Protein AF-0000000086674803 (afdb_homodimer)

Sequence (276 aa):
MQPSTVTDLVDVLEHAIRLLRRLSTAGGLSHTASSTLSRLIREGPMRITELANAEAASQPGMTQLVSRMEREGWVARAASPDDRRGVVVTVTDTGADLMRRRRTERTDSLRAMFDGLDPADRAAITAALPALARLVTAMQPSTVTDLVDVLEHAIRLLRRLSTAGGLSHTASSTLSRLIREGPMRITELANAEAASQPGMTQLVSRMEREGWVARAASPDDRRGVVVTVTDTGADLMRRRRTERTDSLRAMFDGLDPADRAAITAALPALARLVTA

Structure (mmCIF, N/CA/C/O backbone):
data_AF-0000000086674803-model_v1
#
loop_
_entity.id
_entity.type
_entity.pdbx_description
1 polymer 'MarR family transcriptional regulator'
#
loop_
_atom_site.group_PDB
_atom_site.id
_atom_site.type_symbol
_atom_site.label_atom_id
_atom_site.label_alt_id
_atom_site.label_comp_id
_atom_site.label_asym_id
_atom_site.label_entity_id
_atom_site.label_seq_id
_atom_site.pdbx_PDB_ins_code
_atom_site.Cartn_x
_atom_site.Cartn_y
_atom_site.Cartn_z
_atom_site.occupancy
_atom_site.B_iso_or_equiv
_atom_site.auth_seq_id
_atom_site.auth_comp_id
_atom_site.auth_asym_id
_atom_site.auth_atom_id
_atom_site.pdbx_PDB_model_num
ATOM 1 N N . MET A 1 1 ? -22.547 7.699 14.195 1 39.47 1 MET A N 1
ATOM 2 C CA . MET A 1 1 ? -21.344 7.711 15.023 1 39.47 1 MET A CA 1
ATOM 3 C C . MET A 1 1 ? -20.281 8.625 14.422 1 39.47 1 MET A C 1
ATOM 5 O O . MET A 1 1 ? -20.078 8.633 13.211 1 39.47 1 MET A O 1
ATOM 9 N N . GLN A 1 2 ? -20.078 9.727 14.867 1 49 2 GLN A N 1
ATOM 10 C CA . GLN A 1 2 ? -19.219 10.797 14.375 1 49 2 GLN A CA 1
ATOM 11 C C . GLN A 1 2 ? -17.859 10.258 13.938 1 49 2 GLN A C 1
ATOM 13 O O . GLN A 1 2 ? -17.188 9.547 14.688 1 49 2 GLN A O 1
ATOM 18 N N . PRO A 1 3 ? -17.703 10.062 12.594 1 61.44 3 PRO A N 1
ATOM 19 C CA . PRO A 1 3 ? -16.375 9.602 12.195 1 61.44 3 PRO A CA 1
ATOM 20 C C . PRO A 1 3 ? -15.266 10.188 13.07 1 61.44 3 PRO A C 1
ATOM 22 O O . PRO A 1 3 ? -15.359 11.328 13.516 1 61.44 3 PRO A O 1
ATOM 25 N N . SER A 1 4 ? -14.5 9.242 13.82 1 84.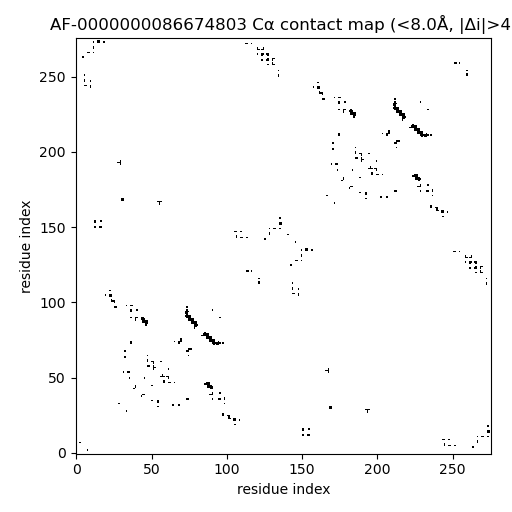88 4 SER A N 1
ATOM 26 C CA . SER A 1 4 ? -13.359 9.641 14.633 1 84.88 4 SER A CA 1
ATOM 27 C C . SER A 1 4 ? -12.172 10.039 13.766 1 84.88 4 SER A C 1
ATOM 29 O O . SER A 1 4 ? -12.133 9.727 12.578 1 84.88 4 SER A O 1
ATOM 31 N N . THR A 1 5 ? -11.5 11.023 14.195 1 92.88 5 THR A N 1
ATOM 32 C CA . THR A 1 5 ? -10.25 11.461 13.586 1 92.88 5 THR A CA 1
ATOM 33 C C . THR A 1 5 ? -9.445 10.258 13.086 1 92.88 5 THR A C 1
ATOM 35 O O . THR A 1 5 ? -8.93 10.273 11.969 1 92.88 5 THR A O 1
ATOM 38 N N . VAL A 1 6 ? -9.625 9.219 13.828 1 95.75 6 VAL A N 1
ATOM 39 C CA . VAL A 1 6 ? -8.82 8.047 13.492 1 95.75 6 VAL A CA 1
ATOM 40 C C . VAL A 1 6 ? -9.445 7.312 12.312 1 95.75 6 VAL A C 1
ATOM 42 O O . VAL A 1 6 ? -8.742 6.828 11.422 1 95.75 6 VAL A O 1
ATOM 45 N N . THR A 1 7 ? -10.773 7.258 12.266 1 95.12 7 THR A N 1
ATOM 46 C CA . THR A 1 7 ? -11.438 6.637 11.125 1 95.12 7 THR A CA 1
ATOM 47 C C . THR A 1 7 ? -11.141 7.402 9.836 1 95.12 7 THR A C 1
ATOM 49 O O . THR A 1 7 ? -10.914 6.801 8.789 1 95.12 7 THR A O 1
ATOM 52 N N . ASP A 1 8 ? -11.125 8.68 9.922 1 95.19 8 ASP A N 1
ATOM 53 C CA . ASP A 1 8 ? -10.781 9.508 8.773 1 95.19 8 ASP A CA 1
ATOM 54 C C . ASP A 1 8 ? -9.336 9.266 8.336 1 95.19 8 ASP A C 1
ATOM 56 O O . ASP A 1 8 ? -9.039 9.242 7.141 1 95.19 8 ASP A O 1
ATOM 60 N N . LEU A 1 9 ? -8.469 9.156 9.305 1 95.94 9 LEU A N 1
ATOM 61 C CA . LEU A 1 9 ? -7.062 8.898 9.031 1 95.94 9 LEU A CA 1
ATOM 62 C C . LEU A 1 9 ? -6.891 7.57 8.297 1 95.94 9 LEU A C 1
ATOM 64 O O . LEU A 1 9 ? -6.164 7.492 7.305 1 95.94 9 LEU A O 1
ATOM 68 N N . VAL A 1 10 ? -7.605 6.562 8.766 1 95 10 VAL A N 1
ATOM 69 C CA . VAL A 1 10 ? -7.547 5.258 8.117 1 95 10 VAL A CA 1
ATOM 70 C C . VAL A 1 10 ? -8.047 5.371 6.676 1 95 10 VAL A C 1
ATOM 72 O O . VAL A 1 10 ? -7.434 4.824 5.758 1 95 10 VAL A O 1
ATOM 75 N N . ASP A 1 11 ? -9.102 6.102 6.477 1 93.94 11 ASP A N 1
ATOM 76 C CA . ASP A 1 11 ? -9.648 6.309 5.141 1 93.94 11 ASP A CA 1
ATOM 77 C C . ASP A 1 11 ? -8.625 6.973 4.223 1 93.94 11 ASP A C 1
ATOM 79 O O . ASP A 1 11 ? -8.406 6.52 3.098 1 93.94 11 ASP A O 1
ATOM 83 N N . VAL A 1 12 ? -7.988 8 4.641 1 95.5 12 VAL A N 1
ATOM 84 C CA . VAL A 1 12 ? -7.008 8.75 3.865 1 95.5 12 VAL A CA 1
ATOM 85 C C . VAL A 1 12 ? -5.816 7.855 3.529 1 95.5 12 VAL A C 1
ATOM 87 O O . VAL A 1 12 ? -5.344 7.844 2.391 1 95.5 12 VAL A O 1
ATOM 90 N N . LEU A 1 13 ? -5.383 7.113 4.539 1 94.25 13 LEU A N 1
ATOM 91 C CA . LEU A 1 13 ? -4.219 6.254 4.328 1 94.25 13 LEU A CA 1
ATOM 92 C C . LEU A 1 13 ? -4.539 5.148 3.328 1 94.25 13 LEU A C 1
ATOM 94 O O . LEU A 1 13 ? -3.711 4.82 2.473 1 94.25 13 LEU A O 1
ATOM 98 N N . GLU A 1 14 ? -5.691 4.59 3.377 1 91.38 14 GLU A N 1
ATOM 99 C CA . GLU A 1 14 ? -6.078 3.547 2.436 1 91.38 14 GLU A CA 1
ATOM 100 C C . GLU A 1 14 ? -6.211 4.102 1.02 1 91.38 14 GLU A C 1
ATOM 102 O O . GLU A 1 14 ? -5.812 3.447 0.052 1 91.38 14 GLU A O 1
ATOM 107 N N . HIS A 1 15 ? -6.777 5.27 0.848 1 92.44 15 HIS A N 1
ATOM 108 C CA . HIS A 1 15 ? -6.836 5.926 -0.453 1 92.44 15 HIS A CA 1
ATOM 109 C C . HIS A 1 15 ? -5.441 6.254 -0.97 1 92.44 15 HIS A C 1
ATOM 111 O O . HIS A 1 15 ? -5.172 6.125 -2.166 1 92.44 15 HIS A O 1
ATOM 117 N N . ALA A 1 16 ? -4.547 6.703 -0.071 1 93.31 16 ALA A N 1
ATOM 118 C CA . ALA A 1 16 ? -3.18 7.043 -0.454 1 93.31 16 ALA A CA 1
ATOM 119 C C . ALA A 1 16 ? -2.439 5.816 -0.979 1 93.31 16 ALA A C 1
ATOM 121 O O . ALA A 1 16 ? -1.67 5.91 -1.938 1 93.31 16 ALA A O 1
ATOM 122 N N . ILE A 1 17 ? -2.662 4.66 -0.36 1 87.62 17 ILE A N 1
ATOM 123 C CA . ILE A 1 17 ? -2.061 3.404 -0.797 1 87.62 17 ILE A CA 1
ATOM 124 C C . ILE A 1 17 ? -2.48 3.104 -2.232 1 87.62 17 ILE A C 1
ATOM 126 O O . ILE A 1 17 ? -1.64 2.793 -3.08 1 87.62 17 ILE A O 1
ATOM 130 N N . ARG A 1 18 ? -3.691 3.223 -2.531 1 86.94 18 ARG A N 1
ATOM 131 C CA . ARG A 1 18 ? -4.207 2.982 -3.875 1 86.94 18 ARG A CA 1
ATOM 132 C C . ARG A 1 18 ? -3.639 3.99 -4.867 1 86.94 18 ARG A C 1
ATOM 134 O O . ARG A 1 18 ? -3.283 3.629 -5.992 1 86.94 18 ARG A O 1
ATOM 141 N N . LEU A 1 19 ? -3.602 5.191 -4.477 1 90.19 19 LEU A N 1
ATOM 142 C CA . LEU A 1 19 ? -3.076 6.254 -5.328 1 90.19 19 LEU A CA 1
ATOM 143 C C . LEU A 1 19 ? -1.621 5.984 -5.695 1 90.19 19 LEU A C 1
ATOM 145 O O . LEU A 1 19 ? -1.254 6.039 -6.871 1 90.19 19 LEU A O 1
ATOM 149 N N . LEU A 1 20 ? -0.771 5.707 -4.691 1 89.69 20 LEU A N 1
ATOM 150 C CA . LEU A 1 20 ? 0.651 5.5 -4.941 1 89.69 20 LEU A CA 1
ATOM 151 C C . LEU A 1 20 ? 0.871 4.305 -5.867 1 89.69 20 LEU A C 1
ATOM 153 O O . LEU A 1 20 ? 1.793 4.312 -6.684 1 89.69 20 LEU A O 1
ATOM 157 N N . ARG A 1 21 ? 0.072 3.354 -5.711 1 84.12 21 ARG A N 1
ATOM 158 C CA . ARG A 1 21 ? 0.162 2.191 -6.59 1 84.12 21 ARG A CA 1
ATOM 159 C C . ARG A 1 21 ? -0.135 2.574 -8.031 1 84.12 21 ARG A C 1
ATOM 161 O O . ARG A 1 21 ? 0.479 2.043 -8.961 1 84.12 21 ARG A O 1
ATOM 168 N N . ARG A 1 22 ? -1.042 3.426 -8.234 1 85.38 22 ARG A N 1
ATOM 169 C CA . ARG A 1 22 ? -1.434 3.857 -9.57 1 85.38 22 ARG A CA 1
ATOM 170 C C . ARG A 1 22 ? -0.387 4.789 -10.18 1 85.38 22 ARG A C 1
ATOM 172 O O . ARG A 1 22 ? -0.224 4.84 -11.398 1 85.38 22 ARG A O 1
ATOM 179 N N . LEU A 1 23 ? 0.261 5.531 -9.375 1 89.19 23 LEU A N 1
ATOM 180 C CA . LEU A 1 23 ? 1.165 6.57 -9.852 1 89.19 23 LEU A CA 1
ATOM 181 C C . LEU A 1 23 ? 2.48 5.969 -10.336 1 89.19 23 LEU A C 1
ATOM 183 O O . LEU A 1 23 ? 3.236 6.617 -11.062 1 89.19 23 LEU A O 1
ATOM 187 N N . SER A 1 24 ? 2.805 4.812 -9.891 1 83.5 24 SER A N 1
ATOM 188 C CA . SER A 1 24 ? 4.078 4.219 -10.289 1 83.5 24 SER A CA 1
ATOM 189 C C . SER A 1 24 ? 3.865 2.947 -11.102 1 83.5 24 SER A C 1
ATOM 191 O O . SER A 1 24 ? 3.418 1.931 -10.57 1 83.5 24 SER A O 1
ATOM 193 N N . THR A 1 25 ? 4.316 3.055 -12.359 1 79.44 25 THR A N 1
ATOM 194 C CA . THR A 1 25 ? 4.059 1.948 -13.273 1 79.44 25 THR A CA 1
ATOM 195 C C . THR A 1 25 ? 5.363 1.415 -13.852 1 79.44 25 THR A C 1
ATOM 197 O O . THR A 1 25 ? 5.363 0.432 -14.602 1 79.44 25 THR A O 1
ATOM 200 N N . ALA A 1 26 ? 6.355 2.088 -13.5 1 80.62 26 ALA A N 1
ATOM 201 C CA . ALA A 1 26 ? 7.637 1.687 -14.07 1 80.62 26 ALA A CA 1
ATOM 202 C C . ALA A 1 26 ? 7.934 0.22 -13.773 1 80.62 26 ALA A C 1
ATOM 204 O O . ALA A 1 26 ? 7.773 -0.235 -12.641 1 80.62 26 ALA A O 1
ATOM 205 N N . GLY A 1 27 ? 8.344 -0.504 -14.805 1 79.38 27 GLY A N 1
ATOM 206 C CA . GLY A 1 27 ? 8.75 -1.897 -14.719 1 79.38 27 GLY A CA 1
ATOM 207 C C . GLY A 1 27 ? 7.578 -2.861 -14.703 1 79.38 27 GLY A C 1
ATOM 208 O O . GLY A 1 27 ? 7.762 -4.074 -14.805 1 79.38 27 GLY A O 1
ATOM 209 N N . GLY A 1 28 ? 6.43 -2.291 -14.562 1 82.19 28 GLY A N 1
ATOM 210 C CA . GLY A 1 28 ? 5.289 -3.189 -14.484 1 82.19 28 GLY A CA 1
ATOM 211 C C . GLY A 1 28 ? 5.355 -4.133 -13.305 1 82.19 28 GLY A C 1
ATOM 212 O O . GLY A 1 28 ? 4.969 -5.297 -13.406 1 82.19 28 GLY A O 1
ATOM 213 N N . LEU A 1 29 ? 5.871 -3.672 -12.188 1 86.12 29 LEU A N 1
ATOM 214 C CA . LEU A 1 29 ? 6.113 -4.492 -11.008 1 86.12 29 LEU A CA 1
ATOM 215 C C . LEU A 1 29 ? 4.805 -4.805 -10.281 1 86.12 29 LEU A C 1
ATOM 217 O O . LEU A 1 29 ? 3.986 -3.908 -10.062 1 86.12 29 LEU A O 1
ATOM 221 N N . SER A 1 30 ? 4.617 -6.07 -10.016 1 82.06 30 SER A N 1
ATOM 222 C CA . SER A 1 30 ? 3.559 -6.414 -9.07 1 82.06 30 SER A CA 1
ATOM 223 C C . SER A 1 30 ? 3.844 -5.84 -7.688 1 82.06 30 SER A C 1
ATOM 225 O O . SER A 1 30 ? 4.961 -5.402 -7.41 1 82.06 30 SER A O 1
ATOM 227 N N . HIS A 1 31 ? 2.881 -5.863 -6.898 1 83.38 31 HIS A N 1
ATOM 228 C CA . HIS A 1 31 ? 3.039 -5.371 -5.531 1 83.38 31 HIS A CA 1
ATOM 229 C C . HIS A 1 31 ? 4.086 -6.184 -4.777 1 83.38 31 HIS A C 1
ATOM 231 O O . HIS A 1 31 ? 4.941 -5.617 -4.09 1 83.38 31 HIS A O 1
ATOM 237 N N . THR A 1 32 ? 4 -7.453 -4.969 1 85.31 32 THR A N 1
ATOM 238 C CA . THR A 1 32 ? 4.922 -8.32 -4.242 1 85.31 32 THR A CA 1
ATOM 239 C C . THR A 1 32 ? 6.355 -8.117 -4.727 1 85.31 32 THR A C 1
ATOM 241 O O . THR A 1 32 ? 7.293 -8.125 -3.928 1 85.31 32 THR A O 1
ATOM 244 N N . ALA A 1 33 ? 6.5 -8.008 -5.965 1 90.62 33 ALA A N 1
ATOM 245 C CA . ALA A 1 33 ? 7.832 -7.734 -6.5 1 90.62 33 ALA A CA 1
ATOM 246 C C . ALA A 1 33 ? 8.375 -6.406 -5.977 1 90.62 33 ALA A C 1
ATOM 248 O O . ALA A 1 33 ? 9.539 -6.316 -5.574 1 90.62 33 ALA A O 1
ATOM 249 N N . SER A 1 34 ? 7.535 -5.426 -6.039 1 91.38 34 SER A N 1
ATOM 250 C CA . SER A 1 34 ? 7.906 -4.105 -5.535 1 91.38 34 SER A CA 1
ATOM 251 C C . SER A 1 34 ? 8.297 -4.168 -4.062 1 91.38 34 SER A C 1
ATOM 253 O O . SER A 1 34 ? 9.328 -3.615 -3.664 1 91.38 34 SER A O 1
ATOM 255 N N . SER A 1 35 ? 7.492 -4.797 -3.285 1 91 35 SER A N 1
ATOM 256 C CA . SER A 1 35 ? 7.766 -4.934 -1.857 1 91 35 SER A CA 1
ATOM 257 C C . SER A 1 35 ? 9.062 -5.699 -1.612 1 91 35 SER A C 1
ATOM 259 O O . SER A 1 35 ? 9.844 -5.34 -0.729 1 91 35 SER A O 1
ATOM 261 N N . THR A 1 36 ? 9.312 -6.695 -2.336 1 93.62 36 THR A N 1
ATOM 262 C CA . THR A 1 36 ? 10.516 -7.508 -2.207 1 93.62 36 THR A CA 1
ATOM 263 C C . THR A 1 36 ? 11.758 -6.684 -2.512 1 93.62 36 THR A C 1
ATOM 265 O O . THR A 1 36 ? 12.727 -6.699 -1.743 1 93.62 36 THR A O 1
ATOM 268 N N . LEU A 1 37 ? 11.742 -5.977 -3.586 1 95.69 37 LEU A N 1
ATOM 269 C CA . LEU A 1 37 ? 12.867 -5.113 -3.943 1 95.69 37 LEU A CA 1
ATOM 270 C C . LEU A 1 37 ? 13.117 -4.074 -2.857 1 95.69 37 LEU A C 1
ATOM 272 O O . LEU A 1 37 ? 14.266 -3.844 -2.471 1 95.69 37 LEU A O 1
ATOM 276 N N . SER A 1 38 ? 12.047 -3.471 -2.494 1 94.75 38 SER A N 1
ATOM 277 C CA . SER A 1 38 ? 12.164 -2.451 -1.458 1 94.75 38 SER A CA 1
ATOM 278 C C . SER A 1 38 ? 12.812 -3.014 -0.198 1 94.75 38 SER A C 1
ATOM 280 O O . SER A 1 38 ? 13.656 -2.357 0.419 1 94.75 38 SER A O 1
ATOM 282 N N . ARG A 1 39 ? 12.453 -4.184 0.181 1 94.38 39 ARG A N 1
ATOM 283 C CA . ARG A 1 39 ? 13 -4.828 1.371 1 94.38 39 ARG A CA 1
ATOM 284 C C . ARG A 1 39 ? 14.484 -5.121 1.199 1 94.38 39 ARG A C 1
ATOM 286 O O . ARG A 1 39 ? 15.289 -4.844 2.094 1 94.38 39 ARG A O 1
ATOM 293 N N . LEU A 1 40 ? 14.82 -5.637 0.167 1 96.56 40 LEU A N 1
ATOM 294 C CA . LEU A 1 40 ? 16.219 -5.957 -0.103 1 96.56 40 LEU A CA 1
ATOM 295 C C . LEU A 1 40 ? 17.078 -4.699 -0.082 1 96.56 40 LEU A C 1
ATOM 297 O O . LEU A 1 40 ? 18.234 -4.734 0.371 1 96.56 40 LEU A O 1
ATOM 301 N N . ILE A 1 41 ? 16.547 -3.641 -0.639 1 96.25 41 ILE A N 1
ATOM 302 C CA . ILE A 1 41 ? 17.266 -2.369 -0.653 1 96.25 41 ILE A CA 1
ATOM 303 C C . ILE A 1 41 ? 17.453 -1.861 0.776 1 96.25 41 ILE A C 1
ATOM 305 O O . ILE A 1 41 ? 18.531 -1.406 1.146 1 96.25 41 ILE A O 1
ATOM 309 N N . ARG A 1 42 ? 16.484 -1.992 1.552 1 93.56 42 ARG A N 1
ATOM 310 C CA . ARG A 1 42 ? 16.484 -1.423 2.896 1 93.56 42 ARG A CA 1
ATOM 311 C C . ARG A 1 42 ? 17.219 -2.324 3.877 1 93.56 42 ARG A C 1
ATOM 313 O O . ARG A 1 42 ? 17.922 -1.839 4.762 1 93.56 42 ARG A O 1
ATOM 320 N N . GLU A 1 43 ? 17.047 -3.6 3.756 1 94.81 43 GLU A N 1
ATOM 321 C CA . GLU A 1 43 ? 17.5 -4.512 4.801 1 94.81 43 GLU A CA 1
ATOM 322 C C . GLU A 1 43 ? 18.719 -5.309 4.352 1 94.81 43 GLU A C 1
ATOM 324 O O . GLU A 1 43 ? 19.375 -5.969 5.16 1 94.81 43 GLU A O 1
ATOM 329 N N . GLY A 1 44 ? 19 -5.262 3.119 1 94.94 44 GLY A N 1
ATOM 330 C CA . GLY A 1 44 ? 20.141 -5.988 2.604 1 94.94 44 GLY A CA 1
ATOM 331 C C . GLY A 1 44 ? 19.797 -7.375 2.102 1 94.94 44 GLY A C 1
ATOM 332 O O . GLY A 1 44 ? 18.625 -7.715 1.952 1 94.94 44 GLY A O 1
ATOM 333 N N . PRO A 1 45 ? 20.844 -8.164 1.754 1 95.38 45 PRO A N 1
ATOM 334 C CA . PRO A 1 45 ? 20.625 -9.508 1.205 1 95.38 45 PRO A CA 1
ATOM 335 C C . PRO A 1 45 ? 19.844 -10.414 2.145 1 95.38 45 PRO A C 1
ATOM 337 O O . PRO A 1 45 ? 20.031 -10.359 3.363 1 95.38 45 PRO A O 1
ATOM 340 N N . MET A 1 46 ? 18.953 -11.219 1.56 1 95.81 46 MET A N 1
ATOM 341 C CA . MET A 1 46 ? 18.125 -12.125 2.338 1 95.81 46 MET A CA 1
ATOM 342 C C . MET A 1 46 ? 17.969 -13.469 1.641 1 95.81 46 MET A C 1
ATOM 344 O O . MET A 1 46 ? 18.016 -13.547 0.411 1 95.81 46 MET A O 1
ATOM 348 N N . ARG A 1 47 ? 17.719 -14.492 2.439 1 95.25 47 ARG A N 1
ATOM 349 C CA . ARG A 1 47 ? 17.375 -15.797 1.886 1 95.25 47 ARG A CA 1
ATOM 350 C C . ARG A 1 47 ? 15.945 -15.797 1.339 1 95.25 47 ARG A C 1
ATOM 352 O O . ARG A 1 47 ? 15.109 -15.016 1.787 1 95.25 47 ARG A O 1
ATOM 359 N N . ILE A 1 48 ? 15.781 -16.703 0.417 1 94.88 48 ILE A N 1
ATOM 360 C CA . ILE A 1 48 ? 14.453 -16.812 -0.185 1 94.88 48 ILE A CA 1
ATOM 361 C C . ILE A 1 48 ? 13.422 -17.109 0.896 1 94.88 48 ILE A C 1
ATOM 363 O O . ILE A 1 48 ? 12.312 -16.578 0.872 1 94.88 48 ILE A O 1
ATOM 367 N N . THR A 1 49 ? 13.773 -17.891 1.805 1 93.69 49 THR A N 1
ATOM 368 C CA . THR A 1 49 ? 12.859 -18.266 2.879 1 93.69 49 THR A CA 1
ATOM 369 C C . THR A 1 49 ? 12.5 -17.062 3.736 1 93.69 49 THR A C 1
ATOM 371 O O . THR A 1 49 ? 11.352 -16.906 4.152 1 93.69 49 THR A O 1
ATOM 374 N N . GLU A 1 50 ? 13.43 -16.219 3.992 1 94.31 50 GLU A N 1
ATOM 375 C CA . GLU A 1 50 ? 13.203 -14.992 4.742 1 94.31 50 GLU A CA 1
ATOM 376 C C . GLU A 1 50 ? 12.289 -14.039 3.975 1 94.31 50 GLU A C 1
ATOM 378 O O . GLU A 1 50 ? 11.398 -13.422 4.562 1 94.31 50 GLU A O 1
ATOM 383 N N . LEU A 1 51 ? 12.523 -13.953 2.732 1 94.25 51 LEU A N 1
ATOM 384 C CA . LEU A 1 51 ? 11.688 -13.109 1.879 1 94.25 51 LEU A CA 1
ATOM 385 C C . LEU A 1 51 ? 10.25 -13.617 1.857 1 94.25 51 LEU A C 1
ATOM 387 O O . LEU A 1 51 ? 9.312 -12.82 1.964 1 94.25 51 LEU A O 1
ATOM 391 N N . ALA A 1 52 ? 10.102 -14.898 1.707 1 92.19 52 ALA A N 1
ATOM 392 C CA . ALA A 1 52 ? 8.773 -15.5 1.68 1 92.19 52 ALA A CA 1
ATOM 393 C C . ALA A 1 52 ? 8.008 -15.195 2.965 1 92.19 52 ALA A C 1
ATOM 395 O O . ALA A 1 52 ? 6.844 -14.789 2.92 1 92.19 52 ALA A O 1
ATOM 396 N N . ASN A 1 53 ? 8.688 -15.344 4.094 1 88.81 53 ASN A N 1
ATOM 397 C CA . ASN A 1 53 ? 8.078 -15.07 5.391 1 88.81 53 ASN A CA 1
ATOM 398 C C . ASN A 1 53 ? 7.703 -13.602 5.535 1 88.81 53 ASN A C 1
ATOM 400 O O . ASN A 1 53 ? 6.594 -13.281 5.957 1 88.81 53 ASN A O 1
ATOM 404 N N . ALA A 1 54 ? 8.594 -12.734 5.141 1 86.75 54 ALA A N 1
ATOM 405 C CA . ALA A 1 54 ? 8.375 -11.297 5.266 1 86.75 54 ALA A CA 1
ATOM 406 C C . ALA A 1 54 ? 7.207 -10.836 4.398 1 86.75 54 ALA A C 1
ATOM 408 O O . ALA A 1 54 ? 6.48 -9.914 4.762 1 86.75 54 ALA A O 1
ATOM 409 N N . GLU A 1 55 ? 6.973 -11.453 3.256 1 85.5 55 GLU A N 1
ATOM 410 C CA . GLU A 1 55 ? 5.945 -11.047 2.301 1 85.5 55 GLU A CA 1
ATOM 411 C C . GLU A 1 55 ? 4.676 -11.875 2.471 1 85.5 55 GLU A C 1
ATOM 413 O O . GLU A 1 55 ? 3.736 -11.758 1.68 1 85.5 55 GLU A O 1
ATOM 418 N N . ALA A 1 56 ? 4.652 -12.781 3.422 1 81.44 56 ALA A N 1
ATOM 419 C CA . ALA A 1 56 ? 3.525 -13.68 3.65 1 81.44 56 ALA A CA 1
ATOM 420 C C . ALA A 1 56 ? 3.17 -14.445 2.377 1 81.44 56 ALA A C 1
ATOM 422 O O . ALA A 1 56 ? 1.997 -14.523 2.004 1 81.44 56 ALA A O 1
ATOM 423 N N . ALA A 1 57 ? 4.184 -14.898 1.695 1 84 57 ALA A N 1
ATOM 424 C CA . ALA A 1 57 ? 4.039 -15.695 0.482 1 84 57 ALA A CA 1
ATOM 425 C C . ALA A 1 57 ? 4.559 -17.109 0.696 1 84 57 ALA A C 1
ATOM 427 O O . ALA A 1 57 ? 5.379 -17.359 1.588 1 84 57 ALA A O 1
ATOM 428 N N . SER A 1 58 ? 4.07 -18.016 -0.151 1 85.25 58 SER A N 1
ATOM 429 C CA . SER A 1 58 ? 4.609 -19.375 -0.111 1 85.25 58 SER A CA 1
ATOM 430 C C . SER A 1 58 ? 6.035 -19.406 -0.654 1 85.25 58 SER A C 1
ATOM 432 O O . SER A 1 58 ? 6.418 -18.578 -1.476 1 85.25 58 SER A O 1
ATOM 434 N N . GLN A 1 59 ? 6.781 -20.391 -0.181 1 91.5 59 GLN A N 1
ATOM 435 C CA . GLN A 1 59 ? 8.156 -20.531 -0.652 1 91.5 59 GLN A CA 1
ATOM 436 C C . GLN A 1 59 ? 8.195 -20.781 -2.156 1 91.5 59 GLN A C 1
ATOM 438 O O . GLN A 1 59 ? 8.977 -20.156 -2.873 1 91.5 59 GLN A O 1
ATOM 443 N N . PRO A 1 60 ? 7.363 -21.641 -2.65 1 90.81 60 PRO A N 1
ATOM 444 C CA . PRO A 1 60 ? 7.367 -21.812 -4.105 1 90.81 60 PRO A CA 1
ATOM 445 C C . PRO A 1 60 ? 7.023 -20.531 -4.855 1 90.81 60 PRO A C 1
ATOM 447 O O . PRO A 1 60 ? 7.637 -20.234 -5.883 1 90.81 60 PRO A O 1
ATOM 450 N N . GLY A 1 61 ? 6.094 -19.797 -4.363 1 88.94 61 GLY A N 1
ATOM 451 C CA . GLY A 1 61 ? 5.73 -18.531 -4.977 1 88.94 61 GLY A CA 1
ATOM 452 C C . GLY A 1 61 ? 6.859 -17.516 -4.973 1 88.94 61 GLY A C 1
ATOM 453 O O . GLY A 1 61 ? 7.09 -16.828 -5.969 1 88.94 61 GLY A O 1
ATOM 454 N N . MET A 1 62 ? 7.512 -17.469 -3.891 1 92.38 62 MET A N 1
ATOM 455 C CA . MET A 1 62 ? 8.633 -16.547 -3.764 1 92.38 62 MET A CA 1
ATOM 456 C C . MET A 1 62 ? 9.789 -16.969 -4.66 1 92.38 62 MET A C 1
ATOM 458 O O . MET A 1 62 ? 10.461 -16.125 -5.262 1 92.38 62 MET A O 1
ATOM 462 N N . THR A 1 63 ? 9.992 -18.219 -4.684 1 94.31 63 THR A N 1
ATOM 463 C CA . THR A 1 63 ? 11.031 -18.734 -5.562 1 94.31 63 THR A CA 1
ATOM 464 C C . THR A 1 63 ? 10.758 -18.359 -7.016 1 94.31 63 THR A C 1
ATOM 466 O O . THR A 1 63 ? 11.656 -17.891 -7.719 1 94.31 63 THR A O 1
ATOM 469 N N . GLN A 1 64 ? 9.617 -18.531 -7.387 1 93.06 64 GLN A N 1
ATOM 470 C CA . GLN A 1 64 ? 9.227 -18.188 -8.75 1 93.06 64 GLN A CA 1
ATOM 471 C C . GLN A 1 64 ? 9.375 -16.688 -9 1 93.06 64 GLN A C 1
ATOM 473 O O . GLN A 1 64 ? 9.844 -16.266 -10.062 1 93.06 64 GLN A O 1
ATOM 478 N N . LEU A 1 65 ? 8.93 -15.938 -8.102 1 91.69 65 LEU A N 1
ATOM 479 C CA . LEU A 1 65 ? 9.023 -14.484 -8.227 1 91.69 65 LEU A CA 1
ATOM 480 C C . LEU A 1 65 ? 10.477 -14.047 -8.344 1 91.69 65 LEU A C 1
ATOM 482 O O . LEU A 1 65 ? 10.828 -13.258 -9.227 1 91.69 65 LEU A O 1
ATOM 486 N N . VAL A 1 66 ? 11.312 -14.57 -7.461 1 96.38 66 VAL A N 1
ATOM 487 C CA . VAL A 1 66 ? 12.727 -14.211 -7.465 1 96.38 66 VAL A CA 1
ATOM 488 C C . VAL A 1 66 ? 13.359 -14.641 -8.781 1 96.38 66 VAL A C 1
ATOM 490 O O . VAL A 1 66 ? 14.18 -13.914 -9.352 1 96.38 66 VAL A O 1
ATOM 493 N N . SER A 1 67 ? 13 -15.805 -9.203 1 96.75 67 SER A N 1
ATOM 494 C CA . SER A 1 67 ? 13.516 -16.266 -10.484 1 96.75 67 SER A CA 1
ATOM 495 C C . SER A 1 67 ? 13.141 -15.312 -11.609 1 96.75 67 SER A C 1
ATOM 497 O O . SER A 1 67 ? 13.977 -14.992 -12.461 1 96.75 67 SER A O 1
ATOM 499 N N . ARG A 1 68 ? 11.992 -14.844 -11.641 1 94.12 68 ARG A N 1
ATOM 500 C CA . ARG A 1 68 ? 11.547 -13.883 -12.641 1 94.12 68 ARG A CA 1
ATOM 501 C C . ARG A 1 68 ? 12.297 -12.562 -12.516 1 94.12 68 ARG A C 1
ATOM 503 O O . ARG A 1 68 ? 12.719 -11.984 -13.516 1 94.12 68 ARG A O 1
ATOM 510 N N . MET A 1 69 ? 12.445 -12.117 -11.312 1 96.38 69 MET A N 1
ATOM 511 C CA . MET A 1 69 ? 13.148 -10.867 -11.047 1 96.38 69 MET A CA 1
ATOM 512 C C . MET A 1 69 ? 14.609 -10.961 -11.477 1 96.38 69 MET A C 1
ATOM 514 O O . MET A 1 69 ? 15.188 -9.977 -11.93 1 96.38 69 MET A O 1
ATOM 518 N N . GLU A 1 70 ? 15.117 -12.117 -11.281 1 97.56 70 GLU A N 1
ATOM 519 C CA . GLU A 1 70 ? 16.5 -12.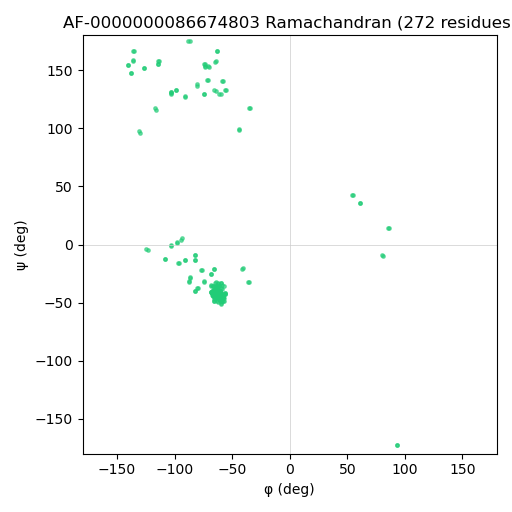367 -11.711 1 97.56 70 GLU A CA 1
ATOM 520 C C . GLU A 1 70 ? 16.625 -12.312 -13.227 1 97.56 70 GLU A C 1
ATOM 522 O O . GLU A 1 70 ? 17.562 -11.734 -13.758 1 97.56 70 GLU A O 1
ATOM 527 N N . ARG A 1 71 ? 15.719 -12.914 -13.883 1 96.75 71 ARG A N 1
ATOM 528 C CA . ARG A 1 71 ? 15.703 -12.883 -15.344 1 96.75 71 ARG A CA 1
ATOM 529 C C . ARG A 1 71 ? 15.594 -11.453 -15.859 1 96.75 71 ARG A C 1
ATOM 531 O O . ARG A 1 71 ? 16.188 -11.117 -16.891 1 96.75 71 ARG A O 1
ATOM 538 N N . GLU A 1 72 ? 14.891 -10.578 -15.141 1 95.69 72 GLU A N 1
ATOM 539 C CA . GLU A 1 72 ? 14.711 -9.18 -15.523 1 95.69 72 GLU A CA 1
ATOM 540 C C . GLU A 1 72 ? 15.914 -8.344 -15.109 1 95.69 72 GLU A C 1
ATOM 542 O O . GLU A 1 72 ? 15.977 -7.148 -15.414 1 95.69 72 GLU A O 1
ATOM 547 N N . GLY A 1 73 ? 16.812 -8.953 -14.328 1 97.56 73 GLY A N 1
ATOM 548 C CA . GLY A 1 73 ? 18.047 -8.289 -13.922 1 97.56 73 GLY A CA 1
ATOM 549 C C . GLY A 1 73 ? 17.875 -7.445 -12.672 1 97.56 73 GLY A C 1
ATOM 550 O O . GLY A 1 73 ? 18.734 -6.602 -12.367 1 97.56 73 GLY A O 1
ATOM 551 N N . TRP A 1 74 ? 16.812 -7.582 -11.914 1 97.94 74 TRP A N 1
ATOM 552 C CA . TRP A 1 74 ? 16.516 -6.73 -10.766 1 97.94 74 TRP A CA 1
ATOM 553 C C . TRP A 1 74 ? 17.203 -7.262 -9.508 1 97.94 74 TRP A C 1
ATOM 555 O O . TRP A 1 74 ? 17.484 -6.5 -8.578 1 97.94 74 TRP A O 1
ATOM 565 N N . VAL A 1 75 ? 17.406 -8.586 -9.484 1 98.19 75 VAL A N 1
ATOM 566 C CA . VAL A 1 75 ? 18.078 -9.211 -8.352 1 98.19 75 VAL A CA 1
ATOM 567 C C . VAL A 1 75 ? 19.094 -10.227 -8.852 1 98.19 75 VAL A C 1
ATOM 569 O O . VAL A 1 75 ? 19.094 -10.578 -10.031 1 98.19 75 VAL A O 1
ATOM 572 N N . ALA A 1 76 ? 19.938 -10.633 -7.934 1 97.94 76 ALA A N 1
ATOM 573 C CA . ALA A 1 76 ? 20.922 -11.695 -8.172 1 97.94 76 ALA A CA 1
ATOM 574 C C . ALA A 1 76 ? 21 -12.633 -6.973 1 97.94 76 ALA A C 1
ATOM 576 O O . ALA A 1 76 ? 20.734 -12.234 -5.836 1 97.94 76 ALA A O 1
ATOM 577 N N . ARG A 1 77 ? 21.281 -13.883 -7.312 1 95.31 77 ARG A N 1
ATOM 578 C CA . ARG A 1 77 ? 21.531 -14.867 -6.266 1 95.31 77 ARG A CA 1
ATOM 579 C C . ARG A 1 77 ? 23.016 -15.078 -6.055 1 95.31 77 ARG A C 1
ATOM 581 O O . ARG A 1 77 ? 23.797 -15.086 -7.016 1 95.31 77 ARG A O 1
ATOM 588 N N . ALA A 1 78 ? 23.344 -15.062 -4.828 1 86.94 78 ALA A N 1
ATOM 589 C CA . ALA A 1 78 ? 24.75 -15.32 -4.5 1 86.94 78 ALA A CA 1
ATOM 590 C C . ALA A 1 78 ? 24.875 -16.281 -3.318 1 86.94 78 ALA A C 1
ATOM 592 O O . ALA A 1 78 ? 23.922 -16.422 -2.533 1 86.94 78 ALA A O 1
ATOM 593 N N . ALA A 1 79 ? 26.062 -16.922 -3.254 1 81.44 79 ALA A N 1
ATOM 594 C CA . ALA A 1 79 ? 26.344 -17.781 -2.104 1 81.44 79 ALA A CA 1
ATOM 595 C C . ALA A 1 79 ? 26.406 -16.969 -0.816 1 81.44 79 ALA A C 1
ATOM 597 O O . ALA A 1 79 ? 26.906 -15.836 -0.815 1 81.44 79 ALA A O 1
ATOM 598 N N . SER A 1 80 ? 25.719 -17.469 0.181 1 74.12 80 SER A N 1
ATOM 599 C CA . SER A 1 80 ? 25.75 -16.812 1.479 1 74.12 80 SER A CA 1
ATOM 600 C C . SER A 1 80 ? 27.156 -16.75 2.043 1 74.12 80 SER A C 1
ATOM 602 O O . SER A 1 80 ? 27.891 -17.734 2.002 1 74.12 80 SER A O 1
ATOM 604 N N . PRO A 1 81 ? 27.531 -15.586 2.439 1 68.44 81 PRO A N 1
ATOM 605 C CA . PRO A 1 81 ? 28.875 -15.5 3.031 1 68.44 81 PRO A CA 1
ATOM 606 C C . PRO A 1 81 ? 29.016 -16.328 4.301 1 68.44 81 PRO A C 1
ATOM 608 O O . PRO A 1 81 ? 30.109 -16.797 4.621 1 68.44 81 PRO A O 1
ATOM 611 N N . ASP A 1 82 ? 28.016 -16.406 4.988 1 68.12 82 ASP A N 1
ATOM 612 C CA . ASP A 1 82 ? 28.078 -17.016 6.309 1 68.12 82 ASP A CA 1
ATOM 613 C C . ASP A 1 82 ? 27.859 -18.531 6.223 1 68.12 82 ASP A C 1
ATOM 615 O O . ASP A 1 82 ? 28.188 -19.266 7.156 1 68.12 82 ASP A O 1
ATOM 619 N N . ASP A 1 83 ? 27.094 -18.844 5.301 1 65.88 83 ASP A N 1
ATOM 620 C CA . ASP A 1 83 ? 26.781 -20.266 5.16 1 65.88 83 ASP A CA 1
ATOM 621 C C . ASP A 1 83 ? 26.984 -20.734 3.719 1 65.88 83 ASP A C 1
ATOM 623 O O . ASP A 1 83 ? 26.203 -20.359 2.836 1 65.88 83 ASP A O 1
ATOM 627 N N . ARG A 1 84 ? 28.156 -21.281 3.537 1 60.44 84 ARG A N 1
ATOM 628 C CA . ARG A 1 84 ? 28.578 -21.719 2.209 1 60.44 84 ARG A CA 1
ATOM 629 C C . ARG A 1 84 ? 27.422 -22.391 1.465 1 60.44 84 ARG A C 1
ATOM 631 O O . ARG A 1 84 ? 27.391 -22.391 0.233 1 60.44 84 ARG A O 1
ATOM 638 N N . ARG A 1 85 ? 26.484 -22.812 2.232 1 62.81 85 ARG A N 1
ATOM 639 C CA . ARG A 1 85 ? 25.422 -23.562 1.58 1 62.81 85 ARG A CA 1
ATOM 640 C C . ARG A 1 85 ? 24.172 -22.688 1.414 1 62.81 85 ARG A C 1
ATOM 642 O O . ARG A 1 85 ? 23.219 -23.094 0.744 1 62.81 85 ARG A O 1
ATOM 649 N N . GLY A 1 86 ? 24.281 -21.422 1.918 1 80.56 86 GLY A N 1
ATOM 650 C CA . GLY A 1 86 ? 23.031 -20.688 1.823 1 80.56 86 GLY A CA 1
ATOM 651 C C . GLY A 1 86 ? 23.016 -19.672 0.699 1 80.56 86 GLY A C 1
ATOM 652 O O . GLY A 1 86 ? 24.078 -19.188 0.286 1 80.56 86 GLY A O 1
ATOM 653 N N . VAL A 1 87 ? 22.062 -19.672 -0.104 1 90.12 87 VAL A N 1
ATOM 65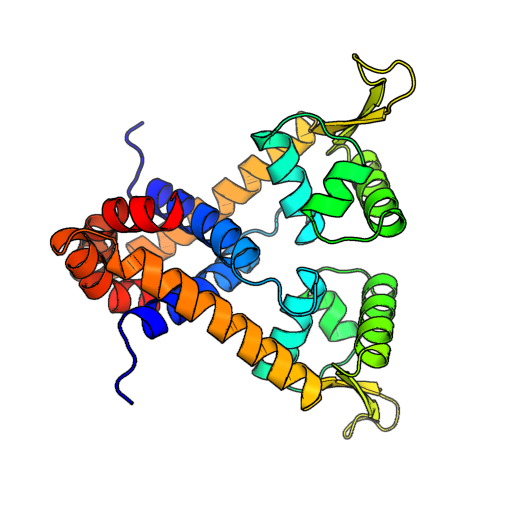4 C CA . VAL A 1 87 ? 21.891 -18.734 -1.206 1 90.12 87 VAL A CA 1
ATOM 655 C C . VAL A 1 87 ? 21.078 -17.516 -0.734 1 90.12 87 VAL A C 1
ATOM 657 O O . VAL A 1 87 ? 20.062 -17.672 -0.063 1 90.12 87 VAL A O 1
ATOM 660 N N . VAL A 1 88 ? 21.703 -16.359 -1.005 1 95.25 88 VAL A N 1
ATOM 661 C CA . VAL A 1 88 ? 20.984 -15.141 -0.654 1 95.25 88 VAL A CA 1
ATOM 662 C C . VAL A 1 88 ? 20.641 -14.367 -1.923 1 95.25 88 VAL A C 1
ATOM 664 O O . VAL A 1 88 ? 21.328 -14.477 -2.938 1 95.25 88 VAL A O 1
ATOM 667 N N . VAL A 1 89 ? 19.625 -13.594 -1.805 1 97.5 89 VAL A N 1
ATOM 668 C CA . VAL A 1 89 ? 19.141 -12.727 -2.875 1 97.5 89 VAL A CA 1
ATOM 669 C C . VAL A 1 89 ? 19.562 -11.289 -2.604 1 97.5 89 VAL A C 1
ATOM 671 O O . VAL A 1 89 ? 19.438 -10.797 -1.479 1 97.5 89 VAL A O 1
ATOM 674 N N . THR A 1 90 ? 20.125 -10.641 -3.623 1 96.94 90 THR A N 1
ATOM 675 C CA . THR A 1 90 ? 20.547 -9.25 -3.523 1 96.94 90 THR A CA 1
ATOM 676 C C . THR A 1 90 ? 19.938 -8.422 -4.648 1 96.94 90 THR A C 1
ATOM 678 O O . THR A 1 90 ? 19.625 -8.945 -5.719 1 96.94 90 THR A O 1
ATOM 681 N N . VAL A 1 91 ? 19.766 -7.137 -4.305 1 97.44 91 VAL A N 1
ATOM 682 C CA . VAL A 1 91 ? 19.297 -6.223 -5.344 1 97.44 91 VAL A CA 1
ATOM 683 C C . VAL A 1 91 ? 20.484 -5.805 -6.223 1 97.44 91 VAL A C 1
ATOM 685 O O . VAL A 1 91 ? 21.578 -5.559 -5.719 1 97.44 91 VAL A O 1
ATOM 688 N N . THR A 1 92 ? 20.234 -5.773 -7.516 1 98 92 THR A N 1
ATOM 689 C CA . THR A 1 92 ? 21.25 -5.27 -8.438 1 98 92 THR A CA 1
ATOM 690 C C . THR A 1 92 ? 21.125 -3.758 -8.609 1 98 92 THR A C 1
ATOM 692 O O . THR A 1 92 ? 20.172 -3.15 -8.117 1 98 92 THR A O 1
ATOM 695 N N . ASP A 1 93 ? 22.109 -3.195 -9.375 1 97.94 93 ASP A N 1
ATOM 696 C CA . ASP A 1 93 ? 22.031 -1.779 -9.719 1 97.94 93 ASP A CA 1
ATOM 697 C C . ASP A 1 93 ? 20.781 -1.497 -10.57 1 97.94 93 ASP A C 1
ATOM 699 O O . ASP A 1 93 ? 20.156 -0.454 -10.422 1 97.94 93 ASP A O 1
ATOM 703 N N . THR A 1 94 ? 20.516 -2.398 -11.406 1 97.75 94 THR A N 1
ATOM 704 C CA . THR A 1 94 ? 19.344 -2.268 -12.266 1 97.75 94 THR A CA 1
ATOM 705 C C . THR A 1 94 ? 18.062 -2.258 -11.438 1 97.75 94 THR A C 1
ATOM 707 O O . THR A 1 94 ? 17.156 -1.454 -11.688 1 97.75 94 THR A O 1
ATOM 710 N N . GLY A 1 95 ? 18.016 -3.111 -10.438 1 97.69 95 GLY A N 1
ATOM 711 C CA . GLY A 1 95 ? 16.875 -3.143 -9.539 1 97.69 95 GLY A CA 1
ATOM 712 C C . GLY A 1 95 ? 16.734 -1.882 -8.711 1 97.69 95 GLY A C 1
ATOM 713 O O . GLY A 1 95 ? 15.625 -1.36 -8.547 1 97.69 95 GLY A O 1
ATOM 714 N N . ALA A 1 96 ? 17.828 -1.417 -8.258 1 97.44 96 ALA A N 1
ATOM 715 C CA . ALA A 1 96 ? 17.828 -0.188 -7.465 1 97.44 96 ALA A CA 1
ATOM 716 C C . ALA A 1 96 ? 17.391 1.006 -8.305 1 97.44 96 ALA A C 1
ATOM 718 O O . ALA A 1 96 ? 16.625 1.856 -7.84 1 97.44 96 ALA A O 1
ATOM 719 N N . ASP A 1 97 ? 17.859 1.027 -9.5 1 97.56 97 ASP A N 1
ATOM 720 C CA . ASP A 1 97 ? 17.5 2.105 -10.422 1 97.56 97 ASP A CA 1
ATOM 721 C C . ASP A 1 97 ? 16.016 2.086 -10.734 1 97.56 97 ASP A C 1
ATOM 723 O O . ASP A 1 97 ? 15.383 3.141 -10.836 1 97.56 97 ASP A O 1
ATOM 727 N N . LEU A 1 98 ? 15.469 0.959 -10.898 1 96.88 98 LEU A N 1
ATOM 728 C CA . LEU A 1 98 ? 14.039 0.822 -11.148 1 96.88 98 LEU A CA 1
ATOM 729 C C . LEU A 1 98 ? 13.227 1.421 -10 1 96.88 98 LEU A C 1
ATOM 731 O O . LEU A 1 98 ? 12.281 2.176 -10.234 1 96.88 98 LEU A O 1
ATOM 735 N N . MET A 1 99 ? 13.641 1.113 -8.828 1 96.06 99 MET A N 1
ATOM 736 C CA . MET A 1 99 ? 12.922 1.609 -7.656 1 96.06 99 MET A CA 1
ATOM 737 C C . MET A 1 99 ? 13.078 3.121 -7.523 1 96.06 99 MET A C 1
ATOM 739 O O . MET A 1 99 ? 12.148 3.809 -7.09 1 96.06 99 MET A O 1
ATOM 743 N N . ARG A 1 100 ? 14.188 3.656 -7.867 1 96 100 ARG A N 1
ATOM 744 C CA . ARG A 1 100 ? 14.391 5.102 -7.875 1 96 100 ARG A CA 1
ATOM 745 C C . ARG A 1 100 ? 13.477 5.773 -8.898 1 96 100 ARG A C 1
ATOM 747 O O . ARG A 1 100 ? 12.906 6.832 -8.625 1 96 100 ARG A O 1
ATOM 754 N N . ARG A 1 101 ? 13.406 5.168 -10.062 1 96 101 ARG A N 1
ATOM 755 C CA . ARG A 1 101 ? 12.531 5.703 -11.102 1 96 101 ARG A CA 1
ATOM 756 C C . ARG A 1 101 ? 11.078 5.707 -10.641 1 96 101 ARG A C 1
ATOM 758 O O . ARG A 1 101 ? 10.352 6.68 -10.859 1 96 101 ARG A O 1
ATOM 765 N N . ARG A 1 102 ? 10.672 4.68 -10.047 1 94.5 102 ARG A N 1
ATOM 766 C CA . ARG A 1 102 ? 9.312 4.59 -9.531 1 94.5 102 ARG A CA 1
ATOM 767 C C . ARG A 1 102 ? 9.047 5.668 -8.484 1 94.5 102 ARG A C 1
ATOM 769 O O . ARG A 1 102 ? 7.977 6.281 -8.477 1 94.5 102 ARG A O 1
ATOM 776 N N . ARG A 1 103 ? 9.969 5.891 -7.598 1 94.31 103 ARG A N 1
ATOM 777 C CA . ARG A 1 103 ? 9.836 6.945 -6.602 1 94.31 103 ARG A CA 1
ATOM 778 C C . ARG A 1 103 ? 9.758 8.312 -7.262 1 94.31 103 ARG A C 1
ATOM 780 O O . ARG A 1 103 ? 9 9.18 -6.816 1 94.31 103 ARG A O 1
ATOM 787 N N . THR A 1 104 ? 10.547 8.492 -8.25 1 95.62 104 THR A N 1
ATOM 788 C CA . THR A 1 104 ? 10.523 9.75 -8.984 1 95.62 104 THR A CA 1
ATOM 789 C C . THR A 1 104 ? 9.164 9.969 -9.633 1 95.62 104 THR A C 1
ATOM 791 O O . THR A 1 104 ? 8.625 11.078 -9.586 1 95.62 104 THR A O 1
ATOM 794 N N . GLU A 1 105 ? 8.578 8.938 -10.219 1 95.25 105 GLU A N 1
ATOM 795 C CA . GLU A 1 105 ? 7.242 9.023 -10.797 1 95.25 105 GLU A CA 1
ATOM 796 C C . GLU A 1 105 ? 6.219 9.445 -9.742 1 95.25 105 GLU A C 1
ATOM 798 O O . GLU A 1 105 ? 5.395 10.328 -9.992 1 95.25 105 GLU A O 1
ATOM 803 N N . ARG A 1 106 ? 6.273 8.844 -8.586 1 94.44 106 ARG A N 1
ATOM 804 C CA . ARG A 1 106 ? 5.371 9.195 -7.496 1 94.44 106 ARG A CA 1
ATOM 805 C C . ARG A 1 106 ? 5.562 10.648 -7.074 1 94.44 106 ARG A C 1
ATOM 807 O O . ARG A 1 106 ? 4.586 11.383 -6.918 1 94.44 106 ARG A O 1
ATOM 814 N N . THR A 1 107 ? 6.809 11.039 -6.895 1 96 107 THR A N 1
ATOM 815 C CA . THR A 1 107 ? 7.133 12.383 -6.418 1 96 107 THR A CA 1
ATOM 816 C C . THR A 1 107 ? 6.645 13.438 -7.406 1 96 107 THR A C 1
ATOM 818 O O . THR A 1 107 ? 6.016 14.422 -7.008 1 96 107 THR A O 1
ATOM 821 N N . ASP A 1 108 ? 6.895 13.195 -8.68 1 95.88 108 ASP A N 1
ATOM 822 C CA . ASP A 1 108 ? 6.492 14.156 -9.711 1 95.88 108 ASP A CA 1
ATOM 823 C C . ASP A 1 108 ? 4.973 14.281 -9.781 1 95.88 108 ASP A C 1
ATOM 825 O O . ASP A 1 108 ? 4.438 15.383 -9.883 1 95.88 108 ASP A O 1
ATOM 829 N N . SER A 1 109 ? 4.305 13.141 -9.734 1 95.19 109 SER A N 1
ATOM 830 C CA . SER A 1 109 ? 2.846 13.141 -9.805 1 95.19 109 SER A CA 1
ATOM 831 C C . SER A 1 109 ? 2.236 13.805 -8.57 1 95.19 109 SER A C 1
ATOM 833 O O . SER A 1 109 ? 1.329 14.633 -8.695 1 95.19 109 SER A O 1
ATOM 835 N N . LEU A 1 110 ? 2.771 13.484 -7.387 1 95.19 110 LEU A N 1
ATOM 836 C CA . LEU A 1 110 ? 2.262 14.078 -6.156 1 95.19 110 LEU A CA 1
ATOM 837 C C . LEU A 1 110 ? 2.557 15.57 -6.109 1 95.19 110 LEU A C 1
ATOM 839 O O . LEU A 1 110 ? 1.767 16.344 -5.566 1 95.19 110 LEU A O 1
ATOM 843 N N . ARG A 1 111 ? 3.713 15.953 -6.637 1 96.31 111 ARG A N 1
ATOM 844 C CA . ARG A 1 111 ? 4.035 17.375 -6.715 1 96.31 111 ARG A CA 1
ATOM 845 C C . ARG A 1 111 ? 2.977 18.141 -7.504 1 96.31 111 ARG A C 1
ATOM 847 O O . ARG A 1 111 ? 2.502 19.188 -7.062 1 96.31 111 ARG A O 1
ATOM 854 N N . ALA A 1 112 ? 2.564 17.578 -8.656 1 96.12 112 ALA A N 1
ATOM 855 C CA . ALA A 1 112 ? 1.542 18.219 -9.484 1 96.12 112 ALA A CA 1
ATOM 856 C C . ALA A 1 112 ? 0.213 18.312 -8.742 1 96.12 112 ALA A C 1
ATOM 858 O O . ALA A 1 112 ? -0.456 19.344 -8.773 1 96.12 112 ALA A O 1
ATOM 859 N N . MET A 1 113 ? -0.173 17.266 -8.094 1 96.25 113 MET A N 1
ATOM 860 C CA . MET A 1 113 ? -1.417 17.234 -7.328 1 96.25 113 MET A CA 1
ATOM 861 C C . MET A 1 113 ? -1.366 18.219 -6.168 1 96.25 113 MET A C 1
ATOM 863 O O . MET A 1 113 ? -2.324 18.953 -5.934 1 96.25 113 MET A O 1
ATOM 867 N N . PHE A 1 114 ? -0.253 18.219 -5.461 1 96.75 114 PHE A N 1
ATOM 868 C CA . PHE A 1 114 ? -0.044 19.109 -4.32 1 96.75 114 PHE A CA 1
ATOM 869 C C . PHE A 1 114 ? -0.106 20.562 -4.75 1 96.75 114 PHE A C 1
ATOM 871 O O . PHE A 1 114 ? -0.767 21.375 -4.102 1 96.75 114 PHE A O 1
ATOM 878 N N . ASP A 1 115 ? 0.55 20.859 -5.828 1 96.31 115 ASP A N 1
ATOM 879 C CA . ASP A 1 115 ? 0.6 22.219 -6.344 1 96.31 115 ASP A CA 1
ATOM 880 C C . ASP A 1 115 ? -0.78 22.688 -6.805 1 96.31 115 ASP A C 1
ATOM 882 O O . ASP A 1 115 ? -1.03 23.875 -6.922 1 96.31 115 ASP A O 1
ATOM 886 N N . GLY A 1 116 ? -1.648 21.734 -7.074 1 96.56 116 GLY A N 1
ATOM 887 C CA . GLY A 1 116 ? -2.996 22.047 -7.516 1 96.56 116 GLY A CA 1
ATOM 888 C C . GLY A 1 116 ? -3.939 22.375 -6.371 1 96.56 116 GLY A C 1
ATOM 889 O O . GLY A 1 116 ? -5.031 22.906 -6.59 1 96.56 116 GLY A O 1
ATOM 890 N N . LEU A 1 117 ? -3.572 22.094 -5.176 1 97.19 117 LEU A N 1
ATOM 891 C CA . LEU A 1 117 ? -4.383 22.406 -4.004 1 97.19 117 LEU A CA 1
ATOM 892 C C . LEU A 1 117 ? -4.352 23.906 -3.707 1 97.19 117 LEU A C 1
ATOM 894 O O . LEU A 1 117 ? -3.418 24.609 -4.105 1 97.19 117 LEU A O 1
ATOM 898 N N . ASP A 1 118 ? -5.363 24.359 -3.09 1 97.25 118 ASP A N 1
ATOM 899 C CA . ASP A 1 118 ? -5.332 25.75 -2.65 1 97.25 118 ASP A CA 1
ATOM 900 C C . ASP A 1 118 ? -4.25 25.969 -1.595 1 97.25 118 ASP A C 1
ATOM 902 O O . ASP A 1 118 ? -3.791 25.016 -0.963 1 97.25 118 ASP A O 1
ATOM 906 N N . PRO A 1 119 ? -3.727 27.172 -1.376 1 97.56 119 PRO A N 1
ATOM 907 C CA . PRO A 1 119 ? -2.623 27.469 -0.46 1 97.56 119 PRO A CA 1
ATOM 908 C C . PRO A 1 119 ? -2.914 27.031 0.974 1 97.56 119 PRO A C 1
ATOM 910 O O . PRO A 1 119 ? -2.01 26.578 1.68 1 97.56 119 PRO A O 1
ATOM 913 N N . ALA A 1 120 ? -4.152 27.156 1.387 1 98 120 ALA A N 1
ATOM 914 C CA . ALA A 1 120 ? -4.516 26.766 2.748 1 98 120 ALA A CA 1
ATOM 915 C C . ALA A 1 120 ? -4.367 25.266 2.949 1 98 120 ALA A C 1
ATOM 917 O O . ALA A 1 120 ? -3.869 24.812 3.984 1 98 120 ALA A O 1
ATOM 918 N N . ASP A 1 121 ? -4.766 24.5 1.919 1 97.56 121 ASP A N 1
ATOM 919 C CA . ASP A 1 121 ? -4.621 23.062 1.979 1 97.56 121 ASP A CA 1
ATOM 920 C C . ASP A 1 121 ? -3.146 22.656 1.985 1 97.56 121 ASP A C 1
ATOM 922 O O . ASP A 1 121 ? -2.74 21.781 2.754 1 97.56 121 ASP A O 1
ATOM 926 N N . ARG A 1 122 ? -2.35 23.281 1.156 1 97.62 122 ARG A N 1
ATOM 927 C CA . ARG A 1 122 ? -0.922 22.984 1.11 1 97.62 122 ARG A CA 1
ATOM 928 C C . ARG A 1 122 ? -0.259 23.281 2.453 1 97.62 122 ARG A C 1
ATOM 930 O O . ARG A 1 122 ? 0.561 22.484 2.928 1 97.62 122 ARG A O 1
ATOM 937 N N . ALA A 1 123 ? -0.667 24.359 3.025 1 97.56 123 ALA A N 1
ATOM 938 C CA . ALA A 1 123 ? -0.092 24.75 4.309 1 97.56 123 ALA A CA 1
ATOM 939 C C . ALA A 1 123 ? -0.472 23.75 5.402 1 97.56 123 ALA A C 1
ATOM 941 O O . ALA A 1 123 ? 0.359 23.391 6.242 1 97.56 123 ALA A O 1
ATOM 942 N N . ALA A 1 124 ? -1.703 23.344 5.434 1 97.5 124 ALA A N 1
ATOM 943 C CA . ALA A 1 124 ? -2.178 22.391 6.434 1 97.5 124 ALA A CA 1
ATOM 944 C C . ALA A 1 124 ? -1.417 21.062 6.34 1 97.5 124 ALA A C 1
ATOM 946 O O . ALA A 1 124 ? -0.997 20.516 7.359 1 97.5 124 ALA A O 1
ATOM 947 N N . ILE A 1 125 ? -1.224 20.578 5.133 1 97.69 125 ILE A N 1
ATOM 948 C CA . ILE A 1 125 ? -0.505 19.328 4.922 1 97.69 125 ILE A CA 1
ATOM 949 C C . ILE A 1 125 ? 0.952 19.5 5.348 1 97.69 125 ILE A C 1
ATOM 951 O O . ILE A 1 125 ? 1.488 18.656 6.082 1 97.69 125 ILE A O 1
ATOM 955 N N . THR A 1 126 ? 1.548 20.594 4.867 1 97.56 126 THR A N 1
ATOM 956 C CA . THR A 1 126 ? 2.945 20.844 5.199 1 97.56 126 THR A CA 1
ATOM 957 C C . THR A 1 126 ? 3.148 20.875 6.711 1 97.56 126 THR A C 1
ATOM 959 O O . THR A 1 126 ? 4.086 20.266 7.23 1 97.56 126 THR A O 1
ATOM 962 N N . ALA A 1 127 ? 2.26 21.5 7.383 1 97.06 127 ALA A N 1
ATOM 963 C CA . ALA A 1 127 ? 2.369 21.656 8.828 1 97.06 127 ALA A CA 1
ATOM 964 C C . ALA A 1 127 ? 2.193 20.328 9.547 1 97.06 127 ALA A C 1
ATOM 966 O O . ALA A 1 127 ? 2.713 20.141 10.656 1 97.06 127 ALA A O 1
ATOM 967 N N . ALA A 1 128 ? 1.534 19.422 8.977 1 97.69 128 ALA A N 1
ATOM 968 C CA . ALA A 1 128 ? 1.196 18.156 9.633 1 97.69 128 ALA A CA 1
ATOM 969 C C . ALA A 1 128 ? 2.266 17.094 9.383 1 97.69 128 ALA A C 1
ATOM 971 O O . ALA A 1 128 ? 2.285 16.062 10.039 1 97.69 128 ALA A O 1
ATOM 972 N N . LEU A 1 129 ? 3.18 17.328 8.43 1 97.38 129 LEU A N 1
ATOM 973 C CA . LEU A 1 129 ? 4.094 16.297 7.945 1 97.38 129 LEU A CA 1
ATOM 974 C C . LEU A 1 129 ? 4.984 15.789 9.078 1 97.38 129 LEU A C 1
ATOM 976 O O . LEU A 1 129 ? 5.168 14.578 9.227 1 97.38 129 LEU A O 1
ATOM 980 N N . PRO A 1 130 ? 5.527 16.672 9.945 1 96.88 130 PRO A N 1
ATOM 981 C CA . PRO A 1 130 ? 6.348 16.141 11.039 1 96.88 130 PRO A CA 1
ATOM 982 C C . PRO A 1 130 ? 5.559 15.227 11.977 1 96.88 130 PRO A C 1
ATOM 984 O O . PRO A 1 130 ? 6.062 14.18 12.391 1 96.88 130 PRO A O 1
ATOM 987 N N . ALA A 1 131 ? 4.344 15.617 12.336 1 97.62 131 ALA A N 1
ATOM 988 C CA . ALA A 1 131 ? 3.492 14.805 13.203 1 97.62 131 ALA A CA 1
ATOM 989 C C . ALA A 1 131 ? 3.146 13.477 12.539 1 97.62 131 ALA A C 1
ATOM 991 O O . ALA A 1 131 ? 3.135 12.43 13.203 1 97.62 131 ALA A O 1
ATOM 992 N N . LEU A 1 132 ? 2.885 13.531 11.219 1 97.31 132 LEU A N 1
ATOM 993 C CA . LEU A 1 132 ? 2.588 12.32 10.469 1 97.31 132 LEU A CA 1
ATOM 994 C C . LEU A 1 132 ? 3.795 11.383 10.445 1 97.31 132 LEU A C 1
ATOM 996 O O . LEU A 1 132 ? 3.646 10.164 10.562 1 97.31 132 LEU A O 1
ATOM 1000 N N . ALA A 1 133 ? 4.922 11.969 10.25 1 96.56 133 ALA A N 1
ATOM 1001 C CA . ALA A 1 133 ? 6.148 11.18 10.266 1 96.56 133 ALA A CA 1
ATOM 1002 C C . ALA A 1 133 ? 6.324 10.469 11.609 1 96.56 133 ALA A C 1
ATOM 1004 O O . ALA A 1 133 ? 6.676 9.289 11.648 1 96.56 133 ALA A O 1
ATOM 1005 N N . ARG A 1 134 ? 6.051 11.141 12.688 1 96.75 134 ARG A N 1
ATOM 1006 C CA . ARG A 1 134 ? 6.16 10.539 14.008 1 96.75 134 ARG A CA 1
ATOM 1007 C C . ARG A 1 134 ? 5.152 9.406 14.18 1 96.75 134 ARG A C 1
ATOM 1009 O O . ARG A 1 134 ? 5.445 8.391 14.82 1 96.75 134 ARG A O 1
ATOM 1016 N N . LEU A 1 135 ? 4.027 9.602 13.602 1 96.56 135 LEU A N 1
ATOM 1017 C CA . LEU A 1 135 ? 2.967 8.609 13.719 1 96.56 135 LEU A CA 1
ATOM 1018 C C . LEU A 1 135 ? 3.33 7.328 12.984 1 96.56 135 LEU A C 1
ATOM 1020 O O . LEU A 1 135 ? 3.137 6.23 13.508 1 96.56 135 LEU A O 1
ATOM 1024 N N . VAL A 1 136 ? 3.943 7.484 11.75 1 94.38 136 VAL A N 1
ATOM 1025 C CA . VAL A 1 136 ? 4.062 6.309 10.891 1 94.38 136 VAL A CA 1
ATOM 1026 C C . VAL A 1 136 ? 5.441 5.68 11.062 1 94.38 136 VAL A C 1
ATOM 1028 O O . VAL A 1 136 ? 5.727 4.629 10.484 1 94.38 136 VAL A O 1
ATOM 1031 N N . THR A 1 137 ? 6.453 6.344 11.648 1 83.5 137 THR A N 1
ATOM 1032 C CA . THR A 1 137 ? 7.789 5.797 11.859 1 83.5 137 THR A CA 1
ATOM 1033 C C . THR A 1 137 ? 7.91 5.18 13.25 1 83.5 137 THR A C 1
ATOM 1035 O O . THR A 1 137 ? 8.961 4.656 13.609 1 83.5 137 THR A O 1
ATOM 1038 N N . ALA A 1 138 ? 6.785 5.121 14.094 1 62.25 138 ALA A N 1
ATOM 1039 C CA . ALA A 1 138 ? 6.922 4.523 15.422 1 62.25 138 ALA A CA 1
ATOM 1040 C C . ALA A 1 138 ? 7.023 3.006 15.328 1 62.25 138 ALA A C 1
ATOM 1042 O O . ALA A 1 138 ? 6.516 2.398 14.383 1 62.25 138 ALA A O 1
ATOM 1043 N N . MET B 1 1 ? 20.031 19.672 -1.107 1 39.22 1 MET B N 1
ATOM 1044 C CA . MET B 1 1 ? 18.766 20.078 -1.731 1 39.22 1 MET B CA 1
ATOM 1045 C C . MET B 1 1 ? 17.625 20 -0.737 1 39.22 1 MET B C 1
ATOM 1047 O O . MET B 1 1 ? 17.516 19.031 0.02 1 39.22 1 MET B O 1
ATOM 1051 N N . GLN B 1 2 ? 17.172 20.969 -0.19 1 49.12 2 GLN B N 1
ATOM 1052 C CA . GLN B 1 2 ? 16.172 21.109 0.863 1 49.12 2 GLN B CA 1
ATOM 1053 C C . GLN B 1 2 ? 14.977 20.203 0.62 1 49.12 2 GLN B C 1
ATOM 1055 O O . GLN B 1 2 ? 14.391 20.203 -0.463 1 49.12 2 GLN B O 1
ATOM 1060 N N . PRO B 1 3 ? 14.969 19.031 1.316 1 61.34 3 PRO B N 1
ATOM 1061 C CA . PRO B 1 3 ? 13.797 18.188 1.092 1 61.34 3 PRO B CA 1
ATOM 1062 C C . PRO B 1 3 ? 12.516 19 0.89 1 61.34 3 PRO B C 1
ATOM 1064 O O . PRO B 1 3 ? 12.352 20.062 1.502 1 61.34 3 PRO B O 1
ATOM 1067 N N . SER B 1 4 ? 11.883 18.859 -0.382 1 84.75 4 SER B N 1
ATOM 1068 C CA . SER B 1 4 ? 10.617 19.531 -0.704 1 84.75 4 SER B CA 1
ATOM 1069 C C . SER B 1 4 ? 9.461 18.906 0.062 1 84.75 4 SER B C 1
ATOM 1071 O O . SER B 1 4 ? 9.578 17.797 0.585 1 84.75 4 SER B O 1
ATOM 1073 N N . THR B 1 5 ? 8.586 19.719 0.485 1 92.88 5 THR B N 1
ATOM 1074 C CA . THR B 1 5 ? 7.328 19.297 1.101 1 92.88 5 THR B CA 1
ATOM 1075 C C . THR B 1 5 ? 6.801 18.031 0.438 1 92.88 5 THR B C 1
ATOM 1077 O O . THR B 1 5 ? 6.387 17.094 1.124 1 92.88 5 THR B O 1
ATOM 1080 N N . VAL B 1 6 ? 7.102 17.969 -0.818 1 95.75 6 VAL B N 1
ATOM 1081 C CA . VAL B 1 6 ? 6.551 16.844 -1.56 1 95.75 6 VAL B CA 1
ATOM 1082 C C . VAL B 1 6 ? 7.402 15.594 -1.311 1 95.75 6 VAL B C 1
ATOM 1084 O O . VAL B 1 6 ? 6.871 14.492 -1.17 1 95.75 6 VAL B O 1
ATOM 1087 N N . THR B 1 7 ? 8.703 15.766 -1.214 1 95.12 7 THR B N 1
ATOM 1088 C CA . THR B 1 7 ? 9.57 14.633 -0.899 1 95.12 7 THR B CA 1
ATOM 1089 C C . THR B 1 7 ? 9.25 14.078 0.486 1 95.12 7 THR B C 1
ATOM 1091 O O . THR B 1 7 ? 9.219 12.859 0.68 1 95.12 7 THR B O 1
ATOM 1094 N N . ASP B 1 8 ? 8.992 14.93 1.398 1 95.19 8 ASP B N 1
ATOM 1095 C CA . ASP B 1 8 ? 8.602 14.508 2.738 1 95.19 8 ASP B CA 1
ATOM 1096 C C . ASP B 1 8 ? 7.27 13.766 2.713 1 95.19 8 ASP B C 1
ATOM 1098 O O . ASP B 1 8 ? 7.082 12.781 3.436 1 95.19 8 ASP B O 1
ATOM 1102 N N . LEU B 1 9 ? 6.363 14.281 1.938 1 95.88 9 LEU B N 1
ATOM 1103 C CA . LEU B 1 9 ? 5.055 13.656 1.794 1 95.88 9 LEU B CA 1
ATOM 1104 C C . LEU B 1 9 ? 5.188 12.242 1.237 1 95.88 9 LEU B C 1
ATOM 1106 O O . LEU B 1 9 ? 4.574 11.305 1.754 1 95.88 9 LEU B O 1
ATOM 1110 N N . VAL B 1 10 ? 6.031 12.094 0.234 1 95.06 10 VAL B N 1
ATOM 1111 C CA . VAL B 1 10 ? 6.266 10.781 -0.35 1 95.06 10 VAL B CA 1
ATOM 1112 C C . VAL B 1 10 ? 6.855 9.844 0.704 1 95.06 10 VAL B C 1
ATOM 1114 O O . VAL B 1 10 ? 6.438 8.688 0.824 1 95.06 10 VAL B O 1
ATOM 1117 N N . ASP B 1 11 ? 7.773 10.344 1.477 1 94 11 ASP B N 1
ATOM 1118 C CA . ASP B 1 11 ? 8.391 9.555 2.539 1 94 11 ASP B CA 1
ATOM 1119 C C . ASP B 1 11 ? 7.344 9.078 3.545 1 94 11 ASP B C 1
ATOM 1121 O O . ASP B 1 11 ? 7.309 7.902 3.906 1 94 11 ASP B O 1
ATOM 1125 N N . VAL B 1 12 ? 6.5 9.922 4.004 1 95.5 12 VAL B N 1
ATOM 1126 C CA . VAL B 1 12 ? 5.469 9.617 4.992 1 95.5 12 VAL B CA 1
ATOM 1127 C 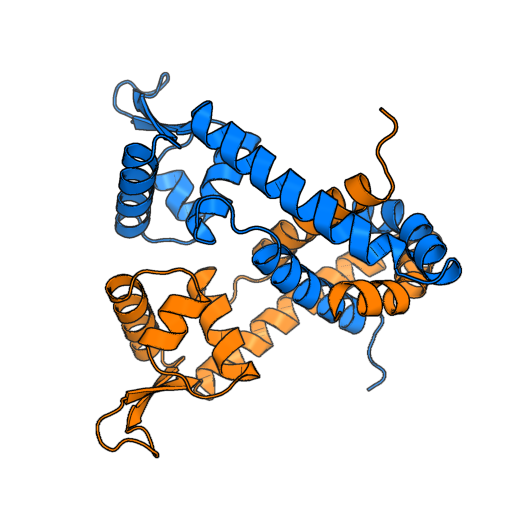C . VAL B 1 12 ? 4.496 8.586 4.422 1 95.5 12 VAL B C 1
ATOM 1129 O O . VAL B 1 12 ? 4.129 7.625 5.102 1 95.5 12 VAL B O 1
ATOM 1132 N N . LEU B 1 13 ? 4.117 8.805 3.17 1 94.31 13 LEU B N 1
ATOM 1133 C CA . LEU B 1 13 ? 3.156 7.895 2.553 1 94.31 13 LEU B CA 1
ATOM 1134 C C . LEU B 1 13 ? 3.756 6.504 2.377 1 94.31 13 LEU B C 1
ATOM 1136 O O . LEU B 1 13 ? 3.078 5.5 2.598 1 94.31 13 LEU B O 1
ATOM 1140 N N . GLU B 1 14 ? 4.984 6.414 2.023 1 91.44 14 GLU B N 1
ATOM 1141 C CA . GLU B 1 14 ? 5.641 5.117 1.869 1 91.44 14 GLU B CA 1
ATOM 1142 C C . GLU B 1 14 ? 5.785 4.41 3.213 1 91.44 14 GLU B C 1
ATOM 1144 O O . GLU B 1 14 ? 5.598 3.193 3.301 1 91.44 14 GLU B O 1
ATOM 1149 N N . HIS B 1 15 ? 6.137 5.109 4.266 1 92.5 15 HIS B N 1
ATOM 1150 C CA . HIS B 1 15 ? 6.184 4.539 5.605 1 92.5 15 HIS B CA 1
ATOM 1151 C C . HIS B 1 15 ? 4.801 4.094 6.062 1 92.5 15 HIS B C 1
ATOM 1153 O O . HIS B 1 15 ? 4.66 3.051 6.707 1 92.5 15 HIS B O 1
ATOM 1159 N N . ALA B 1 16 ? 3.764 4.895 5.746 1 93.38 16 ALA B N 1
ATOM 1160 C CA . ALA B 1 16 ? 2.393 4.559 6.125 1 93.38 16 ALA B CA 1
ATOM 1161 C C . ALA B 1 16 ? 1.941 3.26 5.461 1 93.38 16 ALA B C 1
ATOM 1163 O O . ALA B 1 16 ? 1.252 2.447 6.082 1 93.38 16 ALA B O 1
ATOM 1164 N N . ILE B 1 17 ? 2.311 3.055 4.207 1 87.88 17 ILE B N 1
ATOM 1165 C CA . ILE B 1 17 ? 1.991 1.831 3.479 1 87.88 17 ILE B CA 1
ATOM 1166 C C . ILE B 1 17 ? 2.574 0.626 4.215 1 87.88 17 ILE B C 1
ATOM 1168 O O . ILE B 1 17 ? 1.876 -0.363 4.449 1 87.88 17 ILE B O 1
ATOM 1172 N N . ARG B 1 18 ? 3.775 0.688 4.605 1 87.19 18 ARG B N 1
ATOM 1173 C CA . ARG B 1 18 ? 4.438 -0.392 5.332 1 87.19 18 ARG B CA 1
ATOM 1174 C C . ARG B 1 18 ? 3.777 -0.624 6.688 1 87.19 18 ARG B C 1
ATOM 1176 O O . ARG B 1 18 ? 3.586 -1.769 7.102 1 87.19 18 ARG B O 1
ATOM 1183 N N . LEU B 1 19 ? 3.484 0.419 7.355 1 90.38 19 LEU B N 1
ATOM 1184 C CA . LEU B 1 19 ? 2.848 0.336 8.664 1 90.38 19 LEU B CA 1
ATOM 1185 C C . LEU B 1 19 ? 1.5 -0.372 8.57 1 90.38 19 LEU B C 1
ATOM 1187 O O . LEU B 1 19 ? 1.228 -1.303 9.328 1 90.38 19 LEU B O 1
ATOM 1191 N N . LEU B 1 20 ? 0.636 0.063 7.629 1 89.69 20 LEU B N 1
ATOM 1192 C CA . LEU B 1 20 ? -0.697 -0.516 7.508 1 89.69 20 LEU B CA 1
ATOM 1193 C C . LEU B 1 20 ? -0.616 -2.002 7.176 1 89.69 20 LEU B C 1
ATOM 1195 O O . LEU B 1 20 ? -1.449 -2.791 7.625 1 89.69 20 LEU B O 1
ATOM 1199 N N . ARG B 1 21 ? 0.328 -2.34 6.422 1 84.12 21 ARG B N 1
ATOM 1200 C CA . ARG B 1 21 ? 0.524 -3.748 6.094 1 84.12 21 ARG B CA 1
ATOM 1201 C C . ARG B 1 21 ? 0.863 -4.559 7.34 1 84.12 21 ARG B C 1
ATOM 1203 O O . ARG B 1 21 ? 0.438 -5.707 7.473 1 84.12 21 ARG B O 1
ATOM 1210 N N . ARG B 1 22 ? 1.613 -4.012 8.195 1 85.38 22 ARG B N 1
ATOM 1211 C CA . ARG B 1 22 ? 2.029 -4.691 9.422 1 85.38 22 ARG B CA 1
ATOM 1212 C C . ARG B 1 22 ? 0.886 -4.762 10.422 1 85.38 22 ARG B C 1
ATOM 1214 O O . ARG B 1 22 ? 0.817 -5.691 11.234 1 85.38 22 ARG B O 1
ATOM 1221 N N . LEU B 1 23 ? 0.049 -3.805 10.422 1 89.25 23 LEU B N 1
ATOM 1222 C CA . LEU B 1 23 ? -0.981 -3.682 11.445 1 89.25 23 LEU B CA 1
ATOM 1223 C C . LEU B 1 23 ? -2.119 -4.664 11.195 1 89.25 23 LEU B C 1
ATOM 1225 O O . LEU B 1 23 ? -2.914 -4.945 12.094 1 89.25 23 LEU B O 1
ATOM 1229 N N . SER B 1 24 ? -2.271 -5.113 10 1 83.44 24 SER B N 1
ATOM 1230 C CA . SER B 1 24 ? -3.377 -6.016 9.711 1 83.44 24 SER B CA 1
ATOM 1231 C C . SER B 1 24 ? -2.871 -7.383 9.266 1 83.44 24 SER B C 1
ATOM 1233 O O . SER B 1 24 ? -2.275 -7.512 8.195 1 83.44 24 SER B O 1
ATOM 1235 N N . THR B 1 25 ? -3.229 -8.367 10.094 1 79.5 25 THR B N 1
ATOM 1236 C CA . THR B 1 25 ? -2.703 -9.703 9.836 1 79.5 25 THR B CA 1
ATOM 1237 C C . THR B 1 25 ? -3.838 -10.711 9.703 1 79.5 25 THR B C 1
ATOM 1239 O O . THR B 1 25 ? -3.6 -11.891 9.43 1 79.5 25 THR B O 1
ATOM 1242 N N . ALA B 1 26 ? -4.945 -10.195 9.914 1 80.69 26 ALA B N 1
ATOM 1243 C CA . ALA B 1 26 ? -6.086 -11.109 9.867 1 80.69 26 ALA B CA 1
ATOM 1244 C C . ALA B 1 26 ? -6.141 -11.852 8.539 1 80.69 26 ALA B C 1
ATOM 1246 O O . ALA B 1 26 ? -6 -11.242 7.477 1 80.69 26 ALA B O 1
ATOM 1247 N N . GLY B 1 27 ? -6.336 -13.164 8.617 1 79.12 27 GLY B N 1
ATOM 1248 C CA . GLY B 1 27 ? -6.496 -14.039 7.469 1 79.12 27 GLY B CA 1
ATOM 1249 C C . GLY B 1 27 ? -5.18 -14.414 6.82 1 79.12 27 GLY B C 1
ATOM 1250 O O . GLY B 1 27 ? -5.141 -15.273 5.934 1 79.12 27 GLY B O 1
ATOM 1251 N N . GLY B 1 28 ? -4.164 -13.758 7.262 1 82.06 28 GLY B N 1
ATOM 1252 C CA . GLY B 1 28 ? -2.893 -14.055 6.617 1 82.06 28 GLY B CA 1
ATOM 1253 C C . GLY B 1 28 ? -2.889 -13.742 5.133 1 82.06 28 GLY B C 1
ATOM 1254 O O . GLY B 1 28 ? -2.287 -14.469 4.344 1 82.06 28 GLY B O 1
ATOM 1255 N N . LEU B 1 29 ? -3.568 -12.695 4.73 1 86.06 29 LEU B N 1
ATOM 1256 C CA . LEU B 1 29 ? -3.758 -12.344 3.328 1 86.06 29 LEU B CA 1
ATOM 1257 C C . LEU B 1 29 ? -2.482 -11.758 2.736 1 86.06 29 LEU B C 1
ATOM 1259 O O . LEU B 1 29 ? -1.857 -10.883 3.342 1 86.06 29 LEU B O 1
ATOM 1263 N N . SER B 1 30 ? -2.1 -12.312 1.606 1 81.88 30 SER B N 1
ATOM 1264 C CA . SER B 1 30 ? -1.079 -11.617 0.827 1 81.88 30 SER B CA 1
ATOM 1265 C C . SER B 1 30 ? -1.576 -10.258 0.353 1 81.88 30 SER B C 1
ATOM 1267 O O . SER B 1 30 ? -2.773 -9.969 0.418 1 81.88 30 SER B O 1
ATOM 1269 N N . HIS B 1 31 ? -0.698 -9.492 -0.088 1 83.31 31 HIS B N 1
ATOM 1270 C CA . HIS B 1 31 ? -1.054 -8.18 -0.605 1 83.31 31 HIS B CA 1
ATOM 1271 C C . HIS B 1 31 ? -2 -8.289 -1.795 1 83.31 31 HIS B C 1
ATOM 1273 O O . HIS B 1 31 ? -2.994 -7.566 -1.873 1 83.31 31 HIS B O 1
ATOM 1279 N N . THR B 1 32 ? -1.672 -9.211 -2.637 1 85.31 32 THR B N 1
ATOM 1280 C CA . THR B 1 32 ? -2.482 -9.359 -3.842 1 85.31 32 THR B CA 1
ATOM 1281 C C . THR B 1 32 ? -3.881 -9.859 -3.492 1 85.31 32 THR B C 1
ATOM 1283 O O . THR B 1 32 ? -4.867 -9.422 -4.086 1 85.31 32 THR B O 1
ATOM 1286 N N . ALA B 1 33 ? -3.945 -10.766 -2.623 1 90.56 33 ALA B N 1
ATOM 1287 C CA . ALA B 1 33 ? -5.254 -11.242 -2.184 1 90.56 33 ALA B CA 1
ATOM 1288 C C . ALA B 1 33 ? -6.066 -10.109 -1.554 1 90.56 33 ALA B C 1
ATOM 1290 O O . ALA B 1 33 ? -7.254 -9.953 -1.841 1 90.56 33 ALA B O 1
ATOM 1291 N N . SER B 1 34 ? -5.418 -9.406 -0.687 1 91.31 34 SER B N 1
ATOM 1292 C CA . SER B 1 34 ? -6.059 -8.266 -0.037 1 91.31 34 SER B CA 1
ATOM 1293 C C . SER B 1 34 ? -6.555 -7.254 -1.062 1 91.31 34 SER B C 1
ATOM 1295 O O . SER B 1 34 ? -7.695 -6.789 -0.983 1 91.31 34 SER B O 1
ATOM 1297 N N . SER B 1 35 ? -5.719 -6.898 -1.977 1 91 35 SER B N 1
ATOM 1298 C CA . SER B 1 35 ? -6.078 -5.941 -3.02 1 91 35 SER B CA 1
ATOM 1299 C C . SER B 1 35 ? -7.234 -6.461 -3.867 1 91 35 SER B C 1
ATOM 1301 O O . SER B 1 35 ? -8.141 -5.703 -4.223 1 91 35 SER B O 1
ATOM 1303 N N . THR B 1 36 ? -7.234 -7.68 -4.191 1 93.5 36 THR B N 1
ATOM 1304 C CA . THR B 1 36 ? -8.281 -8.305 -4.996 1 93.5 36 THR B CA 1
ATOM 1305 C C . THR B 1 36 ? -9.625 -8.242 -4.273 1 93.5 36 THR B C 1
ATOM 1307 O O . THR B 1 36 ? -10.633 -7.84 -4.855 1 93.5 36 THR B O 1
ATOM 1310 N N . LEU B 1 37 ? -9.641 -8.633 -3.041 1 95.69 37 LEU B N 1
ATOM 1311 C CA . LEU B 1 37 ? -10.867 -8.578 -2.25 1 95.69 37 LEU B CA 1
ATOM 1312 C C . LEU B 1 37 ? -11.391 -7.148 -2.172 1 95.69 37 LEU B C 1
ATOM 1314 O O . LEU B 1 37 ? -12.594 -6.914 -2.338 1 95.69 37 LEU B O 1
ATOM 1318 N N . SER B 1 38 ? -10.484 -6.297 -1.854 1 94.69 38 SER B N 1
ATOM 1319 C CA . SER B 1 38 ? -10.875 -4.895 -1.747 1 94.69 38 SER B CA 1
ATOM 1320 C C . SER B 1 38 ? -11.516 -4.398 -3.037 1 94.69 38 SER B C 1
ATOM 1322 O O . SER B 1 38 ? -12.516 -3.672 -3.002 1 94.69 38 SER B O 1
ATOM 1324 N N . ARG B 1 39 ? -10.984 -4.766 -4.152 1 94.25 39 ARG B N 1
ATOM 1325 C CA . ARG B 1 39 ? -11.508 -4.355 -5.453 1 94.25 39 ARG B CA 1
ATOM 1326 C C . ARG B 1 39 ? -12.898 -4.934 -5.688 1 94.25 39 ARG B C 1
ATOM 1328 O O . ARG B 1 39 ? -13.805 -4.223 -6.117 1 94.25 39 ARG B O 1
ATOM 1335 N N . LEU B 1 40 ? -13.039 -6.105 -5.441 1 96.5 40 LEU B N 1
ATOM 1336 C CA . LEU B 1 40 ? -14.328 -6.762 -5.629 1 96.5 40 LEU B CA 1
ATOM 1337 C C . LEU B 1 40 ? -15.398 -6.121 -4.754 1 96.5 40 LEU B C 1
ATOM 1339 O O . LEU B 1 40 ? -16.562 -6.004 -5.168 1 96.5 40 LEU B O 1
ATOM 1343 N N . ILE B 1 41 ? -15.031 -5.793 -3.547 1 96.19 41 ILE B N 1
ATOM 1344 C CA . ILE B 1 41 ? -15.953 -5.141 -2.627 1 96.19 41 ILE B CA 1
ATOM 1345 C C . ILE B 1 41 ? -16.344 -3.77 -3.172 1 96.19 41 ILE B C 1
ATOM 1347 O O . ILE B 1 41 ? -17.516 -3.398 -3.152 1 96.19 41 ILE B O 1
ATOM 1351 N N . ARG B 1 42 ? -15.445 -3.082 -3.688 1 93.44 42 ARG B N 1
ATOM 1352 C CA . ARG B 1 42 ? -15.656 -1.702 -4.113 1 93.44 42 ARG B CA 1
ATOM 1353 C C . ARG B 1 42 ? -16.297 -1.646 -5.492 1 93.44 42 ARG B C 1
ATOM 1355 O O . ARG B 1 42 ? -17.156 -0.795 -5.746 1 93.44 42 ARG B O 1
ATOM 1362 N N . GLU B 1 43 ? -15.891 -2.494 -6.375 1 94.69 43 GLU B N 1
ATOM 1363 C CA . GLU B 1 43 ? -16.266 -2.346 -7.781 1 94.69 43 GLU B CA 1
ATOM 1364 C C . GLU B 1 43 ? -17.281 -3.404 -8.195 1 94.69 43 GLU B C 1
ATOM 1366 O O . GLU B 1 43 ? -17.875 -3.316 -9.273 1 94.69 43 GLU B O 1
ATOM 1371 N N . GLY B 1 44 ? -17.453 -4.363 -7.398 1 94.81 44 GLY B N 1
ATOM 1372 C CA . GLY B 1 44 ? -18.406 -5.414 -7.715 1 94.81 44 GLY B CA 1
ATOM 1373 C C . GLY B 1 44 ? -17.781 -6.594 -8.43 1 94.81 44 GLY B C 1
ATOM 1374 O O . GLY B 1 44 ? -16.547 -6.707 -8.484 1 94.81 44 GLY B O 1
ATOM 1375 N N . PRO B 1 45 ? -18.641 -7.535 -8.891 1 95.38 45 PRO B N 1
ATOM 1376 C CA . PRO B 1 45 ? -18.156 -8.758 -9.547 1 95.38 45 PRO B CA 1
ATOM 1377 C C . PRO B 1 45 ? -17.297 -8.461 -10.773 1 95.38 45 PRO B C 1
ATOM 1379 O O . PRO B 1 45 ? -17.594 -7.527 -11.523 1 95.38 45 PRO B O 1
ATOM 1382 N N . MET B 1 46 ? -16.234 -9.25 -10.953 1 95.81 46 MET B N 1
ATOM 1383 C CA . MET B 1 46 ? -15.312 -9.07 -12.07 1 95.81 46 MET B CA 1
ATOM 1384 C C . MET B 1 46 ? -14.875 -10.414 -12.633 1 95.81 46 MET B C 1
ATOM 1386 O O . MET B 1 46 ? -14.805 -11.406 -11.914 1 95.81 46 MET B O 1
ATOM 1390 N N . ARG B 1 47 ? -14.508 -10.391 -13.906 1 95.25 47 ARG B N 1
ATOM 1391 C CA . ARG B 1 47 ? -13.883 -11.555 -14.516 1 95.25 47 ARG B CA 1
ATOM 1392 C C . ARG B 1 47 ? -12.438 -11.719 -14.039 1 95.25 47 ARG B C 1
ATOM 1394 O O . ARG B 1 47 ? -11.797 -10.742 -13.656 1 95.25 47 ARG B O 1
ATOM 1401 N N . ILE B 1 48 ? -12.039 -12.953 -14.125 1 94.88 48 ILE B N 1
ATOM 1402 C CA . ILE B 1 48 ? -10.672 -13.234 -13.703 1 94.88 48 ILE B CA 1
ATOM 1403 C C . ILE B 1 48 ? -9.695 -12.422 -14.547 1 94.88 48 ILE B C 1
ATOM 1405 O O . ILE B 1 48 ? -8.695 -11.906 -14.031 1 94.88 48 ILE B O 1
ATOM 1409 N N . THR B 1 49 ? -9.977 -12.273 -15.75 1 93.75 49 THR B N 1
ATOM 1410 C CA . THR B 1 49 ? -9.109 -11.523 -16.656 1 93.75 49 THR B CA 1
ATOM 1411 C C . THR B 1 49 ? -9.047 -10.055 -16.25 1 93.75 49 THR B C 1
ATOM 1413 O O . THR B 1 49 ? -7.98 -9.43 -16.312 1 93.75 49 THR B O 1
ATOM 1416 N N . GLU B 1 50 ? -10.117 -9.508 -15.859 1 94.31 50 GLU B N 1
ATOM 1417 C CA . GLU B 1 50 ? -10.18 -8.125 -15.383 1 94.31 50 GLU B CA 1
ATOM 1418 C C . GLU B 1 50 ? -9.383 -7.957 -14.094 1 94.31 50 GLU B C 1
ATOM 1420 O O . GLU B 1 50 ? -8.672 -6.965 -13.922 1 94.31 50 GLU B O 1
ATOM 1425 N N . LEU B 1 51 ? -9.516 -8.898 -13.25 1 94.25 51 LEU B N 1
ATOM 1426 C CA . LEU B 1 51 ? -8.781 -8.875 -11.992 1 94.25 51 LEU B CA 1
ATOM 1427 C C . LEU B 1 51 ? -7.277 -8.945 -12.242 1 94.25 51 LEU B C 1
ATOM 1429 O O . LEU B 1 51 ? -6.508 -8.203 -11.633 1 94.25 51 LEU B O 1
ATOM 1433 N N . ALA B 1 52 ? -6.895 -9.836 -13.109 1 92.19 52 ALA B N 1
ATOM 1434 C CA . ALA B 1 52 ? -5.48 -9.992 -13.445 1 92.19 52 ALA B CA 1
ATOM 1435 C C . ALA B 1 52 ? -4.895 -8.688 -13.977 1 92.19 52 ALA B C 1
ATOM 1437 O O . ALA B 1 52 ? -3.818 -8.266 -13.547 1 92.19 52 ALA B O 1
ATOM 1438 N N . ASN B 1 53 ? -5.633 -8.039 -14.867 1 88.69 53 ASN B N 1
ATOM 1439 C CA . ASN B 1 53 ? -5.199 -6.77 -15.438 1 88.69 53 ASN B CA 1
ATOM 1440 C C . ASN B 1 53 ? -5.102 -5.676 -14.375 1 88.69 53 ASN B C 1
ATOM 1442 O O . ASN B 1 53 ? -4.105 -4.953 -14.312 1 88.69 53 ASN B O 1
ATOM 1446 N N . ALA B 1 54 ? -6.086 -5.602 -13.539 1 86.56 54 ALA B N 1
ATOM 1447 C CA . ALA B 1 54 ? -6.141 -4.574 -12.5 1 86.56 54 ALA B CA 1
ATOM 1448 C C . ALA B 1 54 ? -5 -4.746 -11.5 1 86.56 54 ALA B C 1
ATOM 1450 O O . ALA B 1 54 ? -4.48 -3.76 -10.969 1 86.56 54 ALA B O 1
ATOM 1451 N N . GLU B 1 55 ? -4.559 -5.957 -11.219 1 85.38 55 GLU B N 1
ATOM 1452 C CA . GLU B 1 55 ? -3.539 -6.25 -10.219 1 85.38 55 GLU B CA 1
ATOM 1453 C C . GLU B 1 55 ? -2.164 -6.41 -10.859 1 85.38 55 GLU B C 1
ATOM 1455 O O . GLU B 1 55 ? -1.196 -6.766 -10.188 1 85.38 55 GLU B O 1
ATOM 1460 N N . ALA B 1 56 ? -2.064 -6.234 -12.156 1 81.19 56 ALA B N 1
ATOM 1461 C CA . ALA B 1 56 ? -0.822 -6.422 -12.898 1 81.19 56 ALA B CA 1
ATOM 1462 C C . ALA B 1 56 ? -0.227 -7.801 -12.641 1 81.19 56 ALA B C 1
ATOM 1464 O O . ALA B 1 56 ? 0.969 -7.926 -12.367 1 81.19 56 ALA B O 1
ATOM 1465 N N . ALA B 1 57 ? -1.081 -8.797 -12.625 1 83.81 57 ALA B N 1
ATOM 1466 C CA . ALA B 1 57 ? -0.695 -10.195 -12.438 1 83.81 57 ALA B CA 1
ATOM 1467 C C . ALA B 1 57 ? -0.971 -11.008 -13.703 1 83.81 57 ALA B C 1
ATOM 1469 O O . ALA B 1 57 ? -1.811 -10.625 -14.523 1 83.81 57 ALA B O 1
ATOM 1470 N N . SER B 1 58 ? -0.259 -12.109 -13.805 1 85.19 58 SER B N 1
ATOM 1471 C CA . SER B 1 58 ? -0.549 -13.016 -14.906 1 85.19 58 SER B CA 1
ATOM 1472 C C . SER B 1 58 ? -1.892 -13.719 -14.711 1 85.19 58 SER B C 1
ATOM 1474 O O . SER B 1 58 ? -2.344 -13.891 -13.578 1 85.19 58 SER B O 1
ATOM 1476 N N . GLN B 1 59 ? -2.488 -14.094 -15.812 1 91.44 59 GLN B N 1
ATOM 1477 C CA . GLN B 1 59 ? -3.766 -14.797 -15.742 1 91.44 59 GLN B CA 1
ATOM 1478 C C . GLN B 1 59 ? -3.635 -16.109 -14.969 1 91.44 59 GLN B C 1
ATOM 1480 O O . GLN B 1 59 ? -4.453 -16.391 -14.102 1 91.44 59 GLN B O 1
ATOM 1485 N N . PRO B 1 60 ? -2.629 -16.875 -15.242 1 90.94 60 PRO B N 1
ATOM 1486 C CA . PRO B 1 60 ? -2.48 -18.094 -14.445 1 90.94 60 PRO B CA 1
ATOM 1487 C C . PRO B 1 60 ? -2.309 -17.797 -12.953 1 90.94 60 PRO B C 1
ATOM 1489 O O . PRO B 1 60 ? -2.881 -18.5 -12.117 1 90.94 60 PRO B O 1
ATOM 1492 N N . GLY B 1 61 ? -1.565 -16.797 -12.633 1 89 61 GLY B N 1
ATOM 1493 C CA . GLY B 1 61 ? -1.381 -16.406 -11.242 1 89 61 GLY B CA 1
ATOM 1494 C C . GLY B 1 61 ? -2.67 -15.984 -10.57 1 89 61 GLY B C 1
ATOM 1495 O O . GLY B 1 61 ? -2.934 -16.359 -9.422 1 89 61 GLY B O 1
ATOM 1496 N N . MET B 1 62 ? -3.408 -15.234 -11.266 1 92.38 62 MET B N 1
ATOM 1497 C CA . MET B 1 62 ? -4.684 -14.766 -10.734 1 92.38 62 MET B CA 1
ATOM 1498 C C . MET B 1 62 ? -5.668 -15.922 -10.578 1 92.38 62 MET B C 1
ATOM 1500 O O . MET B 1 62 ? -6.422 -15.977 -9.609 1 92.38 62 MET B O 1
ATOM 1504 N N . THR B 1 63 ? -5.645 -16.766 -11.539 1 94.25 63 THR B N 1
ATOM 1505 C CA . THR B 1 63 ? -6.5 -17.938 -11.461 1 94.25 63 THR B CA 1
ATOM 1506 C C . THR B 1 63 ? -6.176 -18.75 -10.211 1 94.25 63 THR B C 1
ATOM 1508 O O . THR B 1 63 ? -7.082 -19.172 -9.484 1 94.25 63 THR B O 1
ATOM 1511 N N . GLN B 1 64 ? -4.992 -18.938 -10.008 1 93.06 64 GLN B N 1
ATOM 1512 C CA . GLN B 1 64 ? -4.555 -19.688 -8.836 1 93.06 64 GLN B CA 1
ATOM 1513 C C . GLN B 1 64 ? -4.949 -18.984 -7.551 1 93.06 64 GLN B C 1
ATOM 1515 O O . GLN B 1 64 ? -5.398 -19.609 -6.594 1 93.06 64 GLN B O 1
ATOM 1520 N N . LEU B 1 65 ? -4.727 -17.75 -7.516 1 91.62 65 LEU B N 1
ATOM 1521 C CA . LEU B 1 65 ? -5.07 -16.969 -6.336 1 91.62 65 LEU B CA 1
ATOM 1522 C C . LEU B 1 65 ? -6.566 -17.047 -6.051 1 91.62 65 LEU B C 1
ATOM 1524 O O . LEU B 1 65 ? -6.977 -17.281 -4.914 1 91.62 65 LEU B O 1
ATOM 1528 N N . VAL B 1 66 ? -7.355 -16.844 -7.09 1 96.38 66 VAL B N 1
ATOM 1529 C CA . VAL B 1 66 ? -8.805 -16.875 -6.934 1 96.38 66 VAL B CA 1
ATOM 1530 C C . VAL B 1 66 ? -9.242 -18.266 -6.465 1 96.38 66 VAL B C 1
ATOM 1532 O O . VAL B 1 66 ? -10.125 -18.391 -5.613 1 96.38 66 VAL B O 1
ATOM 1535 N N . SER B 1 67 ? -8.648 -19.25 -7.055 1 96.75 67 SER B N 1
ATOM 1536 C CA . SER B 1 67 ? -8.961 -20.609 -6.629 1 96.75 67 SER B CA 1
ATOM 1537 C C . SER B 1 67 ? -8.672 -20.797 -5.145 1 96.75 67 SER B C 1
ATOM 1539 O O . SER B 1 67 ? -9.469 -21.391 -4.426 1 96.75 67 SER B O 1
ATOM 1541 N N . ARG B 1 68 ? -7.621 -20.328 -4.668 1 94.12 68 ARG B N 1
ATOM 1542 C CA . ARG B 1 68 ? -7.266 -20.422 -3.256 1 94.12 68 ARG B CA 1
ATOM 1543 C C . ARG B 1 68 ? -8.25 -19.625 -2.393 1 94.12 68 ARG B C 1
ATOM 1545 O O . ARG B 1 68 ? -8.688 -20.109 -1.344 1 94.12 68 ARG B O 1
ATOM 1552 N N . MET B 1 69 ? -8.578 -18.469 -2.828 1 96.31 69 MET B N 1
ATOM 1553 C CA . MET B 1 69 ? -9.516 -17.609 -2.102 1 96.31 69 MET B CA 1
ATOM 1554 C C . MET B 1 69 ? -10.891 -18.266 -2.021 1 96.31 69 MET B C 1
ATOM 1556 O O . MET B 1 69 ? -11.602 -18.109 -1.026 1 96.31 69 MET B O 1
ATOM 1560 N N . GLU B 1 70 ? -11.203 -18.938 -3.076 1 97.56 70 GLU B N 1
ATOM 1561 C CA . GLU B 1 70 ? -12.469 -19.656 -3.104 1 97.56 70 GLU 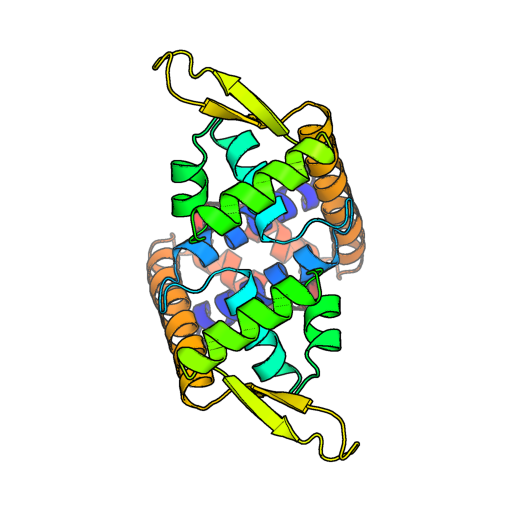B CA 1
ATOM 1562 C C . GLU B 1 70 ? -12.477 -20.812 -2.104 1 97.56 70 GLU B C 1
ATOM 1564 O O . GLU B 1 70 ? -13.461 -21.016 -1.397 1 97.56 70 GLU B O 1
ATOM 1569 N N . ARG B 1 71 ? -11.43 -21.516 -2.068 1 96.69 71 ARG B N 1
ATOM 1570 C CA . ARG B 1 71 ? -11.289 -22.609 -1.109 1 96.69 71 ARG B CA 1
ATOM 1571 C C . ARG B 1 71 ? -11.398 -22.094 0.323 1 96.69 71 ARG B C 1
ATOM 1573 O O . ARG B 1 71 ? -11.953 -22.766 1.19 1 96.69 71 ARG B O 1
ATOM 1580 N N . GLU B 1 72 ? -10.93 -20.875 0.592 1 95.69 72 GLU B N 1
ATOM 1581 C CA . GLU B 1 72 ? -10.977 -20.266 1.918 1 95.69 72 GLU B CA 1
ATOM 1582 C C . GLU B 1 72 ? -12.344 -19.641 2.195 1 95.69 72 GLU B C 1
ATOM 1584 O O . GLU B 1 72 ? -12.594 -19.141 3.293 1 95.69 72 GLU B O 1
ATOM 1589 N N . GLY B 1 73 ? -13.18 -19.594 1.141 1 97.5 73 GLY B N 1
ATOM 1590 C CA . GLY B 1 73 ? -14.539 -19.094 1.28 1 97.5 73 GLY B CA 1
ATOM 1591 C C . GLY B 1 73 ? -14.633 -17.594 1.144 1 97.5 73 GLY B C 1
ATOM 1592 O O . GLY B 1 73 ? -15.641 -16.984 1.516 1 97.5 73 GLY B O 1
ATOM 1593 N N . TRP B 1 74 ? -13.625 -16.906 0.649 1 97.94 74 TRP B N 1
ATOM 1594 C CA . TRP B 1 74 ? -13.586 -15.445 0.587 1 97.94 74 TRP B CA 1
ATOM 1595 C C . TRP B 1 74 ? -14.258 -14.93 -0.681 1 97.94 74 TRP B C 1
ATOM 1597 O O . TRP B 1 74 ? -14.766 -13.805 -0.714 1 97.94 74 TRP B O 1
ATOM 1607 N N . VAL B 1 75 ? -14.227 -15.773 -1.728 1 98.19 75 VAL B N 1
ATOM 1608 C CA . VAL B 1 75 ? -14.867 -15.422 -2.99 1 98.19 75 VAL B CA 1
ATOM 1609 C C . VAL B 1 75 ? -15.648 -16.609 -3.523 1 98.19 75 VAL B C 1
ATOM 1611 O O . VAL B 1 75 ? -15.484 -17.734 -3.043 1 98.19 75 VAL B O 1
ATOM 1614 N N . ALA B 1 76 ? -16.484 -16.312 -4.492 1 97.94 76 ALA B N 1
ATOM 1615 C CA . ALA B 1 76 ? -17.219 -17.328 -5.234 1 97.94 76 ALA B CA 1
ATOM 1616 C C . ALA B 1 76 ? -17.25 -17.016 -6.727 1 97.94 76 ALA B C 1
ATOM 1618 O O . ALA B 1 76 ? -17.156 -15.852 -7.121 1 97.94 76 ALA B O 1
ATOM 1619 N N . ARG B 1 77 ? -17.266 -18.094 -7.48 1 95.25 77 ARG B N 1
ATOM 1620 C CA . ARG B 1 77 ? -17.422 -17.953 -8.922 1 95.25 77 ARG B CA 1
ATOM 1621 C C . ARG B 1 77 ? -18.875 -18.188 -9.344 1 95.25 77 ARG B C 1
ATOM 1623 O O . ARG B 1 77 ? -19.547 -19.062 -8.797 1 95.25 77 ARG B O 1
ATOM 1630 N N . ALA B 1 78 ? -19.297 -17.297 -10.133 1 86.75 78 ALA B N 1
ATOM 1631 C CA . ALA B 1 78 ? -20.656 -17.453 -10.648 1 86.75 78 ALA B CA 1
ATOM 1632 C C . ALA B 1 78 ? -20.719 -17.156 -12.148 1 86.75 78 ALA B C 1
ATOM 1634 O O . ALA B 1 78 ? -19.828 -16.484 -12.688 1 86.75 78 ALA B O 1
ATOM 1635 N N . ALA B 1 79 ? -21.797 -17.703 -12.781 1 81.31 79 ALA B N 1
ATOM 1636 C CA . ALA B 1 79 ? -22.016 -17.406 -14.188 1 81.31 79 ALA B CA 1
ATOM 1637 C C . ALA B 1 79 ? -22.328 -15.938 -14.398 1 81.31 79 ALA B C 1
ATOM 1639 O O . ALA B 1 79 ? -23 -15.312 -13.57 1 81.31 79 ALA B O 1
ATOM 1640 N N . SER B 1 80 ? -21.656 -15.367 -15.383 1 74.19 80 SER B N 1
ATOM 1641 C CA . SER B 1 80 ? -21.891 -13.969 -15.711 1 74.19 80 SER B CA 1
ATOM 1642 C C . SER B 1 80 ? -23.344 -13.75 -16.141 1 74.19 80 SER B C 1
ATOM 1644 O O . SER B 1 80 ? -23.875 -14.523 -16.938 1 74.19 80 SER B O 1
ATOM 1646 N N . PRO B 1 81 ? -23.938 -12.781 -15.531 1 68.31 81 PRO B N 1
ATOM 1647 C CA . PRO B 1 81 ? -25.312 -12.508 -15.953 1 68.31 81 PRO B CA 1
ATOM 1648 C C . PRO B 1 81 ? -25.406 -12.086 -17.406 1 68.31 81 PRO B C 1
ATOM 1650 O O . PRO B 1 81 ? -26.422 -12.32 -18.062 1 68.31 81 PRO B O 1
ATOM 1653 N N . ASP B 1 82 ? -24.469 -11.43 -17.828 1 68 82 ASP B N 1
ATOM 1654 C CA . ASP B 1 82 ? -24.531 -10.82 -19.156 1 68 82 ASP B CA 1
ATOM 1655 C C . ASP B 1 82 ? -24.047 -11.781 -20.234 1 68 82 ASP B C 1
ATOM 1657 O O . ASP B 1 82 ? -24.312 -11.586 -21.422 1 68 82 ASP B O 1
ATOM 1661 N N . ASP B 1 83 ? -23.172 -12.562 -19.812 1 65.38 83 ASP B N 1
ATOM 1662 C CA . ASP B 1 83 ? -22.625 -13.5 -20.797 1 65.38 83 ASP B CA 1
ATOM 1663 C C . ASP B 1 83 ? -22.625 -14.922 -20.234 1 65.38 83 ASP B C 1
ATOM 1665 O O . ASP B 1 83 ? -21.859 -15.234 -19.312 1 65.38 83 ASP B O 1
ATOM 1669 N N . ARG B 1 84 ? -23.672 -15.602 -20.656 1 60.5 84 ARG B N 1
ATOM 1670 C CA . ARG B 1 84 ? -23.906 -16.953 -20.172 1 60.5 84 ARG B CA 1
ATOM 1671 C C . ARG B 1 84 ? -22.609 -17.75 -20.094 1 60.5 84 ARG B C 1
ATOM 1673 O O . ARG B 1 84 ? -22.5 -18.703 -19.328 1 60.5 84 ARG B O 1
ATOM 1680 N N . ARG B 1 85 ? -21.672 -17.266 -20.844 1 62.75 85 ARG B N 1
ATOM 1681 C CA . ARG B 1 85 ? -20.453 -18.062 -20.891 1 62.75 85 ARG B CA 1
ATOM 1682 C C . ARG B 1 85 ? -19.359 -17.438 -20.031 1 62.75 85 ARG B C 1
ATOM 1684 O O . ARG B 1 85 ? -18.297 -18.031 -19.828 1 62.75 85 ARG B O 1
ATOM 1691 N N . GLY B 1 86 ? -19.719 -16.266 -19.406 1 80.38 86 GLY B N 1
ATOM 1692 C CA . GLY B 1 86 ? -18.594 -15.664 -18.688 1 80.38 86 GLY B CA 1
ATOM 1693 C C . GLY B 1 86 ? -18.672 -15.891 -17.188 1 80.38 86 GLY B C 1
ATOM 1694 O O . GLY B 1 86 ? -19.75 -16.109 -16.625 1 80.38 86 GLY B O 1
ATOM 1695 N N . VAL B 1 87 ? -17.656 -16.328 -16.594 1 90.12 87 VAL B N 1
ATOM 1696 C CA . VAL B 1 87 ? -17.547 -16.547 -15.148 1 90.12 87 VAL B CA 1
ATOM 1697 C C . VAL B 1 87 ? -17.016 -15.305 -14.469 1 90.12 87 VAL B C 1
ATOM 1699 O O . VAL B 1 87 ? -16.047 -14.703 -14.938 1 90.12 87 VAL B O 1
ATOM 1702 N N . VAL B 1 88 ? -17.797 -14.898 -13.445 1 95.19 88 VAL B N 1
ATOM 1703 C CA . VAL B 1 88 ? -17.344 -13.742 -12.68 1 95.19 88 VAL B CA 1
ATOM 1704 C C . VAL B 1 88 ? -17.016 -14.164 -11.25 1 95.19 88 VAL B C 1
ATOM 1706 O O . VAL B 1 88 ? -17.578 -15.133 -10.742 1 95.19 88 VAL B O 1
ATOM 1709 N N . VAL B 1 89 ? -16.172 -13.414 -10.648 1 97.5 89 VAL B N 1
ATOM 1710 C CA . VAL B 1 89 ? -15.758 -13.602 -9.258 1 97.5 89 VAL B CA 1
ATOM 1711 C C . VAL B 1 89 ? -16.453 -12.578 -8.367 1 97.5 89 VAL B C 1
ATOM 1713 O O . VAL B 1 89 ? -16.516 -11.391 -8.703 1 97.5 89 VAL B O 1
ATOM 1716 N N . THR B 1 90 ? -17.031 -13.062 -7.277 1 96.88 90 THR B N 1
ATOM 1717 C CA . THR B 1 90 ? -17.688 -12.195 -6.312 1 96.88 90 THR B CA 1
ATOM 1718 C C . THR B 1 90 ? -17.141 -12.43 -4.906 1 96.88 90 THR B C 1
ATOM 1720 O O . THR B 1 90 ? -16.656 -13.523 -4.598 1 96.88 90 THR B O 1
ATOM 1723 N N . VAL B 1 91 ? -17.234 -11.344 -4.133 1 97.44 91 VAL B N 1
ATOM 1724 C CA . VAL B 1 91 ? -16.859 -11.484 -2.729 1 97.44 91 VAL B CA 1
ATOM 1725 C C . VAL B 1 91 ? -18.016 -12.102 -1.945 1 97.44 91 VAL B C 1
ATOM 1727 O O . VAL B 1 91 ? -19.188 -11.758 -2.166 1 97.44 91 VAL B O 1
ATOM 1730 N N . THR B 1 92 ? -17.688 -13.039 -1.079 1 98 92 THR B N 1
ATOM 1731 C CA . THR B 1 92 ? -18.688 -13.609 -0.187 1 98 92 THR B CA 1
ATOM 1732 C C . THR B 1 92 ? -18.812 -12.773 1.085 1 98 92 THR B C 1
ATOM 1734 O O . THR B 1 92 ? -18.031 -11.852 1.309 1 98 92 THR B O 1
ATOM 1737 N N . ASP B 1 93 ? -19.828 -13.195 1.925 1 97.88 93 ASP B N 1
ATOM 1738 C CA . ASP B 1 93 ? -19.953 -12.562 3.232 1 97.88 93 ASP B CA 1
ATOM 1739 C C . ASP B 1 93 ? -18.719 -12.82 4.098 1 97.88 93 ASP B C 1
ATOM 1741 O O 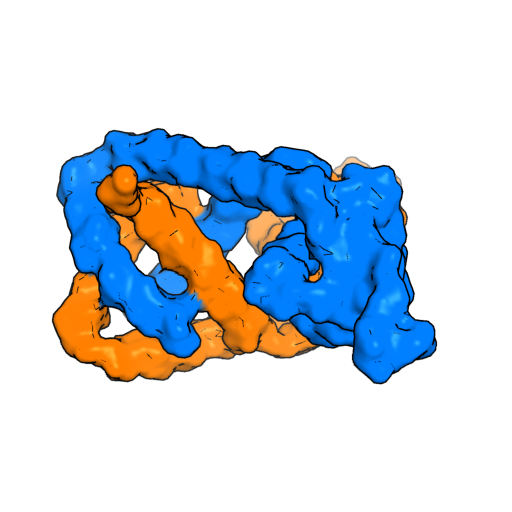. ASP B 1 93 ? -18.297 -11.938 4.848 1 97.88 93 ASP B O 1
ATOM 1745 N N . THR B 1 94 ? -18.219 -13.945 3.965 1 97.69 94 THR B N 1
ATOM 1746 C CA . THR B 1 94 ? -17.016 -14.312 4.711 1 97.69 94 THR B CA 1
ATOM 1747 C C . THR B 1 94 ? -15.836 -13.438 4.293 1 97.69 94 THR B C 1
ATOM 1749 O O . THR B 1 94 ? -15.078 -12.969 5.141 1 97.69 94 THR B O 1
ATOM 1752 N N . GLY B 1 95 ? -15.734 -13.211 3.004 1 97.69 95 GLY B N 1
ATOM 1753 C CA . GLY B 1 95 ? -14.688 -12.336 2.5 1 97.69 95 GLY B CA 1
ATOM 1754 C C . GLY B 1 95 ? -14.844 -10.898 2.941 1 97.69 95 GLY B C 1
ATOM 1755 O O . GLY B 1 95 ? -13.867 -10.25 3.326 1 97.69 95 GLY B O 1
ATOM 1756 N N . ALA B 1 96 ? -16.047 -10.453 2.916 1 97.44 96 ALA B N 1
ATOM 1757 C CA . ALA B 1 96 ? -16.328 -9.086 3.346 1 97.44 96 ALA B CA 1
ATOM 1758 C C . ALA B 1 96 ? -16.047 -8.906 4.832 1 97.44 96 ALA B C 1
ATOM 1760 O O . ALA B 1 96 ? -15.492 -7.887 5.246 1 97.44 96 ALA B O 1
ATOM 1761 N N . ASP B 1 97 ? -16.391 -9.891 5.578 1 97.56 97 ASP B N 1
ATOM 1762 C CA . ASP B 1 97 ? -16.156 -9.852 7.016 1 97.56 97 ASP B CA 1
ATOM 1763 C C . ASP B 1 97 ? -14.664 -9.836 7.328 1 97.56 97 ASP B C 1
ATOM 1765 O O . ASP B 1 97 ? -14.227 -9.141 8.242 1 97.56 97 ASP B O 1
ATOM 1769 N N . LEU B 1 98 ? -13.922 -10.578 6.625 1 96.88 98 LEU B N 1
ATOM 1770 C CA . LEU B 1 98 ? -12.477 -10.594 6.797 1 96.88 98 LEU B CA 1
ATOM 1771 C C . LEU B 1 98 ? -11.883 -9.203 6.586 1 96.88 98 LEU B C 1
ATOM 1773 O O . LEU B 1 98 ? -11.078 -8.734 7.391 1 96.88 98 LEU B O 1
ATOM 1777 N N . MET B 1 99 ? -12.336 -8.562 5.562 1 96 99 MET B N 1
ATOM 1778 C CA . MET B 1 99 ? -11.82 -7.234 5.25 1 96 99 MET B CA 1
ATOM 1779 C C . MET B 1 99 ? -12.25 -6.223 6.305 1 96 99 MET B C 1
ATOM 1781 O O . MET B 1 99 ? -11.508 -5.297 6.625 1 96 99 MET B O 1
ATOM 1785 N N . ARG B 1 100 ? -13.406 -6.348 6.84 1 95.94 100 ARG B N 1
ATOM 1786 C CA . ARG B 1 100 ? -13.859 -5.488 7.93 1 95.94 100 ARG B CA 1
ATOM 1787 C C . ARG B 1 100 ? -13 -5.684 9.172 1 95.94 100 ARG B C 1
ATOM 1789 O O . ARG B 1 100 ? -12.656 -4.719 9.852 1 95.94 100 ARG B O 1
ATOM 1796 N N . ARG B 1 101 ? -12.727 -6.922 9.469 1 95.94 101 ARG B N 1
ATOM 1797 C CA . ARG B 1 101 ? -11.875 -7.227 10.617 1 95.94 101 ARG B CA 1
ATOM 1798 C C . ARG B 1 101 ? -10.492 -6.609 10.445 1 95.94 101 ARG B C 1
ATOM 1800 O O . ARG B 1 101 ? -9.938 -6.043 11.391 1 95.94 101 ARG B O 1
ATOM 1807 N N . ARG B 1 102 ? -9.961 -6.727 9.32 1 94.44 102 ARG B N 1
ATOM 1808 C CA . ARG B 1 102 ? -8.648 -6.148 9.039 1 94.44 102 ARG B CA 1
ATOM 1809 C C . ARG B 1 102 ? -8.672 -4.633 9.211 1 94.44 102 ARG B C 1
ATOM 1811 O O . ARG B 1 102 ? -7.734 -4.055 9.766 1 94.44 102 ARG B O 1
ATOM 1818 N N . ARG B 1 103 ? -9.695 -3.98 8.727 1 94.19 103 ARG B N 1
ATOM 1819 C CA . ARG B 1 103 ? -9.836 -2.539 8.898 1 94.19 103 ARG B CA 1
ATOM 1820 C C . ARG B 1 103 ? -9.953 -2.172 10.375 1 94.19 103 ARG B C 1
ATOM 1822 O O . ARG B 1 103 ? -9.406 -1.155 10.812 1 94.19 103 ARG B O 1
ATOM 1829 N N . THR B 1 104 ? -10.672 -2.963 11.078 1 95.56 104 THR B N 1
ATOM 1830 C CA . THR B 1 104 ? -10.812 -2.734 12.508 1 95.56 104 THR B CA 1
ATOM 1831 C C . THR B 1 104 ? -9.461 -2.838 13.211 1 95.56 104 THR B C 1
ATOM 1833 O O . THR B 1 104 ? -9.141 -2.016 14.07 1 95.56 104 THR B O 1
ATOM 1836 N N . GLU B 1 105 ? -8.656 -3.84 12.867 1 95.19 105 GLU B N 1
ATOM 1837 C CA . GLU B 1 105 ? -7.312 -3.982 13.414 1 95.19 105 GLU B CA 1
ATOM 1838 C C . GLU B 1 105 ? -6.473 -2.736 13.148 1 95.19 105 GLU B C 1
ATOM 1840 O O . GLU B 1 105 ? -5.801 -2.229 14.047 1 95.19 105 GLU B O 1
ATOM 1845 N N . ARG B 1 106 ? -6.512 -2.246 11.938 1 94.38 106 ARG B N 1
ATOM 1846 C CA . ARG B 1 106 ? -5.781 -1.034 11.57 1 94.38 106 ARG B CA 1
ATOM 1847 C C . ARG B 1 106 ? -6.262 0.16 12.391 1 94.38 106 ARG B C 1
ATOM 1849 O O . ARG B 1 106 ? -5.453 0.914 12.938 1 94.38 106 ARG B O 1
ATOM 1856 N N . THR B 1 107 ? -7.574 0.317 12.477 1 96 107 THR B N 1
ATOM 1857 C CA . THR B 1 107 ? -8.172 1.456 13.164 1 96 107 THR B CA 1
ATOM 1858 C C . THR B 1 107 ? -7.805 1.45 14.641 1 96 107 THR B C 1
ATOM 1860 O O . THR B 1 107 ? -7.398 2.477 15.188 1 96 107 THR B O 1
ATOM 1863 N N . ASP B 1 108 ? -7.898 0.285 15.258 1 95.94 108 ASP B N 1
ATOM 1864 C CA . ASP B 1 108 ? -7.59 0.17 16.672 1 95.94 108 ASP B CA 1
ATOM 1865 C C . ASP B 1 108 ? -6.117 0.468 16.953 1 95.94 108 ASP B C 1
ATOM 1867 O O . ASP B 1 108 ? -5.785 1.179 17.891 1 95.94 108 ASP B O 1
ATOM 1871 N N . SER B 1 109 ? -5.258 -0.086 16.125 1 95.19 109 SER B N 1
ATOM 1872 C CA . SER B 1 109 ? -3.824 0.127 16.297 1 95.19 109 SER B CA 1
ATOM 1873 C C . SER B 1 109 ? -3.451 1.588 16.062 1 95.19 109 SER B C 1
ATOM 1875 O O . SER B 1 109 ? -2.703 2.174 16.844 1 95.19 109 SER B O 1
ATOM 1877 N N . LEU B 1 110 ? -4.023 2.193 15 1 95.25 110 LEU B N 1
ATOM 1878 C CA . LEU B 1 110 ? -3.736 3.594 14.703 1 95.25 110 LEU B CA 1
ATOM 1879 C C . LEU B 1 110 ? -4.297 4.504 15.789 1 95.25 110 LEU B C 1
ATOM 1881 O O . LEU B 1 110 ? -3.711 5.543 16.094 1 95.25 110 LEU B O 1
ATOM 1885 N N . ARG B 1 111 ? -5.445 4.129 16.328 1 96.38 111 ARG B N 1
ATOM 1886 C CA . ARG B 1 111 ? -6.012 4.895 17.422 1 96.38 111 ARG B CA 1
ATOM 1887 C C . ARG B 1 111 ? -5.043 4.953 18.609 1 96.38 111 ARG B C 1
ATOM 1889 O O . ARG B 1 111 ? -4.809 6.023 19.172 1 96.38 111 ARG B O 1
ATOM 1896 N N . ALA B 1 112 ? -4.461 3.809 18.953 1 96.19 112 ALA B N 1
ATOM 1897 C CA . ALA B 1 112 ? -3.506 3.756 20.062 1 96.19 112 ALA B CA 1
ATOM 1898 C C . ALA B 1 112 ? -2.283 4.621 19.766 1 96.19 112 ALA B C 1
ATOM 1900 O O . ALA B 1 112 ? -1.813 5.355 20.641 1 96.19 112 ALA B O 1
ATOM 1901 N N . MET B 1 113 ? -1.761 4.535 18.578 1 96.31 113 MET B N 1
ATOM 1902 C CA . MET B 1 113 ? -0.602 5.324 18.172 1 96.31 113 MET B CA 1
ATOM 1903 C C . MET B 1 113 ? -0.929 6.812 18.188 1 96.31 113 MET B C 1
ATOM 1905 O O . MET B 1 113 ? -0.142 7.625 18.672 1 96.31 113 MET B O 1
ATOM 1909 N N . PHE B 1 114 ? -2.074 7.152 17.641 1 96.75 114 PHE B N 1
ATOM 1910 C C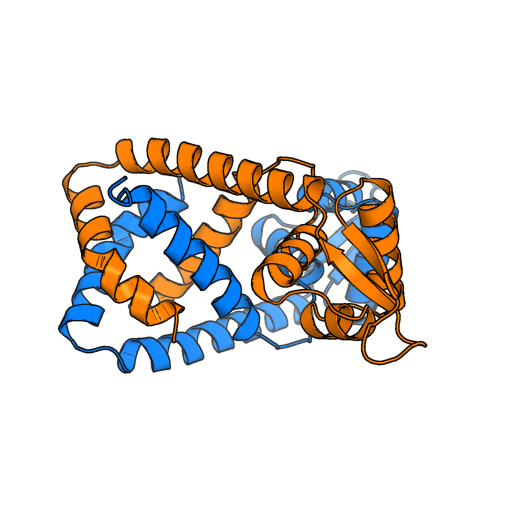A . PHE B 1 114 ? -2.535 8.531 17.562 1 96.75 114 PHE B CA 1
ATOM 1911 C C . PHE B 1 114 ? -2.699 9.125 18.953 1 96.75 114 PHE B C 1
ATOM 1913 O O . PHE B 1 114 ? -2.254 10.242 19.219 1 96.75 114 PHE B O 1
ATOM 1920 N N . ASP B 1 115 ? -3.301 8.359 19.812 1 96.38 115 ASP B N 1
ATOM 1921 C CA . ASP B 1 115 ? -3.551 8.805 21.172 1 96.38 115 ASP B CA 1
ATOM 1922 C C . ASP B 1 115 ? -2.242 8.992 21.938 1 96.38 115 ASP B C 1
ATOM 1924 O O . ASP B 1 115 ? -2.203 9.695 22.953 1 96.38 115 ASP B O 1
ATOM 1928 N N . GLY B 1 116 ? -1.212 8.352 21.469 1 96.62 116 GLY B N 1
ATOM 1929 C CA . GLY B 1 116 ? 0.089 8.461 22.109 1 96.62 116 GLY B CA 1
ATOM 1930 C C . GLY B 1 116 ? 0.855 9.703 21.703 1 96.62 116 GLY B C 1
ATOM 1931 O O . GLY B 1 116 ? 1.845 10.062 22.344 1 96.62 116 GLY B O 1
ATOM 1932 N N . LEU B 1 117 ? 0.45 10.375 20.703 1 97.19 117 LEU B N 1
ATOM 1933 C CA . LEU B 1 117 ? 1.088 11.609 20.25 1 97.19 117 LEU B CA 1
ATOM 1934 C C . LEU B 1 117 ? 0.764 12.758 21.203 1 97.19 117 LEU B C 1
ATOM 1936 O O . LEU B 1 117 ? -0.248 12.727 21.906 1 97.19 117 LEU B O 1
ATOM 1940 N N . ASP B 1 118 ? 1.621 13.688 21.25 1 97.31 118 ASP B N 1
ATOM 1941 C CA . ASP B 1 118 ? 1.302 14.883 22.016 1 97.31 118 ASP B CA 1
ATOM 1942 C C . ASP B 1 118 ? 0.115 15.625 21.422 1 97.31 118 ASP B C 1
ATOM 1944 O O . ASP B 1 118 ? -0.218 15.43 20.25 1 97.31 118 ASP B O 1
ATOM 1948 N N . PRO B 1 119 ? -0.633 16.469 22.141 1 97.62 119 PRO B N 1
ATOM 1949 C CA . PRO B 1 119 ? -1.846 17.141 21.688 1 97.62 119 PRO B CA 1
ATOM 1950 C C . PRO B 1 119 ? -1.603 18.016 20.453 1 97.62 119 PRO B C 1
ATOM 1952 O O . PRO B 1 119 ? -2.465 18.109 19.578 1 97.62 119 PRO B O 1
ATOM 1955 N N . ALA B 1 120 ? -0.448 18.625 20.375 1 98 120 ALA B N 1
ATOM 1956 C CA . ALA B 1 120 ? -0.137 19.5 19.25 1 98 120 ALA B CA 1
ATOM 1957 C C . ALA B 1 120 ? -0.029 18.688 17.953 1 98 120 ALA B C 1
ATOM 1959 O O . ALA B 1 120 ? -0.52 19.109 16.906 1 98 120 ALA B O 1
ATOM 1960 N N . ASP B 1 121 ? 0.594 17.5 18.062 1 97.56 121 ASP B N 1
ATOM 1961 C CA . ASP B 1 121 ? 0.708 16.609 16.906 1 97.56 121 ASP B CA 1
ATOM 1962 C C . ASP B 1 121 ? -0.663 16.094 16.469 1 97.56 121 ASP B C 1
ATOM 1964 O O . ASP B 1 121 ? -0.969 16.062 15.281 1 97.56 121 ASP B O 1
ATOM 1968 N N . ARG B 1 122 ? -1.487 15.719 17.422 1 97.69 122 ARG B N 1
ATOM 1969 C CA . ARG B 1 122 ? -2.828 15.242 17.109 1 97.69 122 ARG B CA 1
ATOM 1970 C C . ARG B 1 122 ? -3.643 16.328 16.406 1 97.69 122 ARG B C 1
ATOM 1972 O O . ARG B 1 122 ? -4.344 16.047 15.43 1 97.69 122 ARG B O 1
ATOM 1979 N N . ALA B 1 123 ? -3.494 17.516 16.906 1 97.56 123 ALA B N 1
ATOM 1980 C CA . ALA B 1 123 ? -4.238 18.625 16.328 1 97.56 123 ALA B CA 1
ATOM 1981 C C . ALA B 1 123 ? -3.779 18.906 14.891 1 97.56 123 ALA B C 1
ATOM 1983 O O . ALA B 1 123 ? -4.598 19.172 14.016 1 97.56 123 ALA B O 1
ATOM 1984 N N . ALA B 1 124 ? -2.498 18.906 14.664 1 97.56 124 ALA B N 1
ATOM 1985 C CA . ALA B 1 124 ? -1.947 19.172 13.336 1 97.56 124 ALA B CA 1
ATOM 1986 C C . ALA B 1 124 ? -2.445 18.141 12.328 1 97.56 124 ALA B C 1
ATOM 1988 O O . ALA B 1 124 ? -2.844 18.484 11.211 1 97.56 124 ALA B O 1
ATOM 1989 N N . ILE B 1 125 ? -2.449 16.875 12.719 1 97.69 125 ILE B N 1
ATOM 1990 C CA . ILE B 1 125 ? -2.908 15.805 11.844 1 97.69 125 ILE B CA 1
ATOM 1991 C C . ILE B 1 125 ? -4.402 15.969 11.57 1 97.69 125 ILE B C 1
ATOM 1993 O O . ILE B 1 125 ? -4.844 15.914 10.422 1 97.69 125 ILE B O 1
ATOM 1997 N N . THR B 1 126 ? -5.133 16.172 12.656 1 97.62 126 THR B N 1
ATOM 1998 C CA . THR B 1 126 ? -6.578 16.328 12.523 1 97.62 126 THR B CA 1
ATOM 1999 C C . THR B 1 126 ? -6.91 17.469 11.562 1 97.62 126 THR B C 1
ATOM 2001 O O . THR B 1 126 ? -7.762 17.312 10.688 1 97.62 126 THR B O 1
ATOM 2004 N N . ALA B 1 127 ? -6.215 18.531 11.68 1 97.06 127 ALA B N 1
ATOM 2005 C CA . ALA B 1 127 ? -6.473 19.719 10.867 1 97.06 127 ALA B CA 1
ATOM 2006 C C . ALA B 1 127 ? -6.121 19.469 9.398 1 97.06 127 ALA B C 1
ATOM 2008 O O . ALA B 1 127 ? -6.688 20.109 8.508 1 97.06 127 ALA B O 1
ATOM 2009 N N . ALA B 1 128 ? -5.258 18.594 9.133 1 97.69 128 ALA B N 1
ATOM 2010 C CA . ALA B 1 128 ? -4.758 18.375 7.781 1 97.69 128 ALA B CA 1
ATOM 2011 C C . ALA B 1 128 ? -5.59 17.328 7.043 1 97.69 128 ALA B C 1
ATOM 2013 O O . ALA B 1 128 ? -5.477 17.188 5.824 1 97.69 128 ALA B O 1
ATOM 2014 N N . LEU B 1 129 ? -6.453 16.562 7.75 1 97.38 129 LEU B N 1
ATOM 2015 C CA . LEU B 1 129 ? -7.121 15.398 7.191 1 97.38 129 LEU B CA 1
ATOM 2016 C C . LEU B 1 129 ? -8 15.781 6.008 1 97.38 129 LEU B C 1
ATOM 2018 O O . LEU B 1 129 ? -7.977 15.117 4.969 1 97.38 129 LEU B O 1
ATOM 2022 N N . PRO B 1 130 ? -8.766 16.891 6.074 1 96.81 130 PRO B N 1
ATOM 2023 C CA . PRO B 1 130 ? -9.57 17.25 4.902 1 96.81 130 PRO B CA 1
ATOM 2024 C C . PRO B 1 130 ? -8.711 17.547 3.67 1 96.81 130 PRO B C 1
ATOM 2026 O O . PRO B 1 130 ? -9.055 17.125 2.562 1 96.81 130 PRO B O 1
ATOM 2029 N N . ALA B 1 131 ? -7.621 18.281 3.842 1 97.56 131 ALA B N 1
ATOM 2030 C CA . ALA B 1 131 ? -6.715 18.594 2.74 1 97.56 131 ALA B CA 1
ATOM 2031 C C . ALA B 1 131 ? -6.078 17.328 2.178 1 97.56 131 ALA B C 1
ATOM 2033 O O . ALA B 1 131 ? -5.938 17.188 0.961 1 97.56 131 ALA B O 1
ATOM 2034 N N . LEU B 1 132 ? -5.715 16.406 3.094 1 97.31 132 LEU B N 1
ATOM 2035 C CA . LEU B 1 132 ? -5.137 15.125 2.672 1 97.31 132 LEU B CA 1
ATOM 2036 C C . LEU B 1 132 ? -6.148 14.312 1.877 1 97.31 132 LEU B C 1
ATOM 2038 O O . LEU B 1 132 ? -5.797 13.672 0.881 1 97.31 132 LEU B O 1
ATOM 2042 N N . ALA B 1 133 ? -7.344 14.32 2.359 1 96.56 133 ALA B N 1
ATOM 2043 C CA . ALA B 1 133 ? -8.406 13.625 1.639 1 96.56 133 ALA B CA 1
ATOM 2044 C C . ALA B 1 133 ? -8.562 14.172 0.224 1 96.56 133 ALA B C 1
ATOM 2046 O O . ALA B 1 133 ? -8.703 13.406 -0.734 1 96.56 133 ALA B O 1
ATOM 2047 N N . ARG B 1 134 ? -8.516 15.453 0.066 1 96.75 134 ARG B N 1
ATOM 2048 C CA . ARG B 1 134 ? -8.625 16.078 -1.252 1 96.75 134 ARG B CA 1
ATOM 2049 C C . ARG B 1 134 ? -7.445 15.68 -2.137 1 96.75 134 ARG B C 1
ATOM 2051 O O . ARG B 1 134 ? -7.605 15.484 -3.344 1 96.75 134 ARG B O 1
ATOM 2058 N N . LEU B 1 135 ? -6.332 15.562 -1.525 1 96.5 135 LEU B N 1
ATOM 2059 C CA . LEU B 1 135 ? -5.121 15.234 -2.271 1 96.5 135 LEU B CA 1
ATOM 2060 C C . LEU B 1 135 ? -5.184 13.812 -2.809 1 96.5 135 LEU B C 1
ATOM 2062 O O . LEU B 1 135 ? -4.84 13.562 -3.967 1 96.5 135 LEU B O 1
ATOM 2066 N N . VAL B 1 136 ? -5.711 12.859 -1.958 1 94.25 136 VAL B N 1
ATOM 2067 C CA . VAL B 1 136 ? -5.543 11.453 -2.314 1 94.25 136 VAL B CA 1
ATOM 2068 C C . VAL B 1 136 ? -6.801 10.945 -3.02 1 94.25 136 VAL B C 1
ATOM 2070 O O . VAL B 1 136 ? -6.844 9.797 -3.477 1 94.25 136 VAL B O 1
ATOM 2073 N N . THR B 1 137 ? -7.949 11.625 -2.969 1 83.38 137 THR B N 1
ATOM 2074 C CA . THR B 1 137 ? -9.18 11.203 -3.631 1 83.38 137 THR B CA 1
ATOM 2075 C C . THR B 1 137 ? -9.305 11.852 -5.004 1 83.38 137 THR B C 1
ATOM 2077 O O . THR B 1 137 ? -10.281 11.625 -5.719 1 83.38 137 THR B O 1
ATOM 2080 N N . ALA B 1 138 ? -8.25 12.633 -5.516 1 62.06 138 ALA B N 1
ATOM 2081 C CA . ALA B 1 138 ? -8.398 13.234 -6.84 1 62.06 138 ALA B CA 1
ATOM 2082 C C . ALA B 1 138 ? -8.234 12.195 -7.941 1 62.06 138 ALA B C 1
ATOM 2084 O O . ALA B 1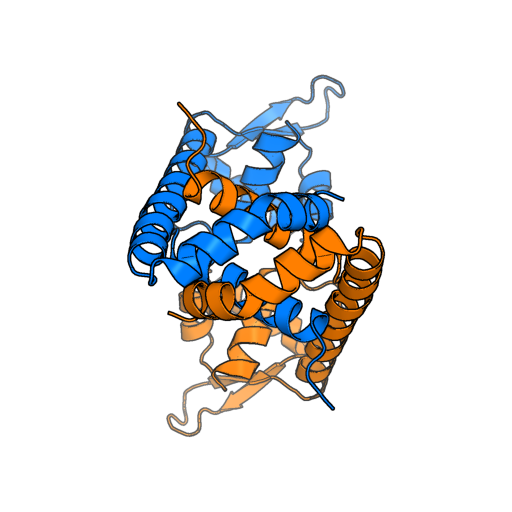 138 ? -7.543 11.188 -7.754 1 62.06 138 ALA B O 1
#

Nearest PDB structures (foldseek):
  4zzl-assembly1_A  TM=7.093E-01  e=9.194E-07  Pseudomonas aeruginosa
  2nnn-assembly3_F  TM=6.250E-01  e=4.436E-07  Pseudomonas aeruginosa
  6pcp-assembly2_C  TM=5.986E-01  e=3.697E-07  Bordetella pertussis
  6pco-assembly2_C  TM=5.962E-01  e=3.697E-07  Bordetella bronchiseptica
  7kua-assembly1_A-2  TM=6.258E-01  e=2.429E-06  Pseudomonas putida

pLDDT: mean 90.86, std 9.95, range [39.22, 98.19]

InterPro domains:
  IPR000835 MarR-type HTH domain [PF01047] (29-87)
  IPR000835 MarR-type HTH domain [PR00598] (63-78)
  IPR000835 MarR-type HTH domain [PR00598] (82-98)
  IPR000835 MarR-type HTH domain [PS50995] (6-134)
  IPR000835 MarR-type HTH domain [SM00347] (22-122)
  IPR036388 Winged helix-like DNA-binding domain superfamily [G3DSA:1.10.10.10] (5-137)
  IPR036390 Winged helix DNA-binding domain superfamily [SSF46785] (9-134)
  IPR052526 HTH-type transcriptional regulators in bedaquiline tolerance [PTHR39515] (13-137)

Foldseek 3Di:
DPCDPVNVVVVVVVVVVVVLVVQFCQPVDDPLRLVLLVCCVVPNKAALVVSCVVSVHDSVVSVVSLVVCVVVVQKDWDQDPVHNPTIIIHGDPVNVVSNVVRVVSSVVVVVVVLVPDDPVVNVVCVVCVVVVCVVPVD/DPCDPVNVVVVVVVVVVVVLVVQFCQPVDDPLRLVLLVCCVVPNKAALVVSCVVSVHDSVVSVVSLVVCVVVVQKDWDQDPVDNPTIIIHGDPVNVVSNVVRVVSSVVVVVVVLVPDDPVVNVVCVVCVVVVCVVPVD

Radius of gyration: 19.96 Å; Cα contacts (8 Å, |Δi|>4): 317; chains: 2; bounding box: 54×51×43 Å

Organism: NCBI:txid175570

Solvent-accessible surface area (backbone atoms only — not comparable to full-atom values): 14673 Å² total; per-residue (Å²): 128,77,80,44,71,48,55,53,49,49,51,40,51,55,38,38,49,54,44,56,57,69,50,37,58,66,86,63,62,29,68,65,57,46,52,49,52,52,45,28,68,72,72,37,69,40,35,62,65,56,50,8,62,75,57,55,44,53,58,69,58,37,51,53,50,50,52,52,36,34,75,73,44,30,29,46,78,40,70,26,89,88,36,84,84,37,56,24,38,34,66,31,72,59,29,52,48,51,54,51,51,28,50,48,40,35,41,55,53,49,39,56,53,51,70,66,43,56,69,69,39,45,49,33,42,58,66,13,45,66,42,49,38,56,64,42,70,105,128,79,80,45,71,47,54,52,50,49,51,38,52,56,39,37,48,56,44,54,56,67,50,36,59,66,90,62,60,28,67,66,56,46,52,50,51,52,44,28,69,73,72,36,69,40,36,64,66,55,50,11,61,76,57,56,44,51,58,70,58,38,51,50,50,50,52,52,36,34,75,73,44,30,31,45,78,40,71,26,88,85,36,82,83,36,58,24,39,34,65,31,73,60,27,50,48,49,54,52,51,27,50,48,41,37,42,56,52,47,41,56,53,52,68,67,44,56,71,68,40,45,49,34,42,58,66,14,46,66,42,47,37,57,62,39,72,105

Secondary structure (DSSP, 8-state):
----HHHHHHHHHHHHHHHHHHH--GGG--HHHHHHHHHHHHH--EEHHHHHHHTT--HHHHHHHHHHHHHTTSEEEEE-SS-TT-EEEEE-HHHHHHHHHHHHHHHHHHHHHHHTS-HHHHHHHHHHHHHHHHHH--/----HHHHHHHHHHHHHHHHHHH--GGG--HHHHHHHHHHHHH--EEHHHHHHHTT--HHHHHHHHHHHHHTTSEEEEE-SS-TT-EEEEE-HHHHHHHHHHHHHHHHHHHHHHHTS-HHHHHHHHHHHHHHHHHH--